Protein 1FNY (pdb70)

CATH classification: 2.60.120.200

Nearest PDB structures (foldseek):
  1fny-assembly1_A  TM=1.004E+00  e=1.244E-48  Robinia pseudoacacia
  4wv8-assembly1_A  TM=9.683E-01  e=1.833E-34  Vatairea macrocarpa
  4d69-assembly1_I  TM=9.717E-01  e=4.067E-32  Glycine max
  2d3s-assembly1_A  TM=9.72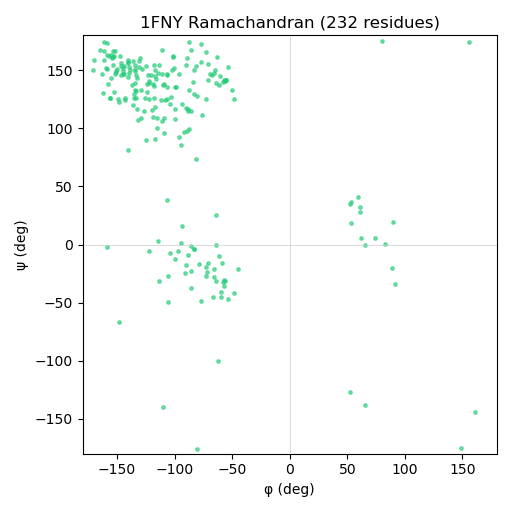0E-01  e=5.016E-32  Psophocarpus tetragonolobus
  1g9f-assembly1_A  TM=9.663E-01  e=1.599E-30  Glycine max

Organism: Robinia pseudoacacia (NCBI:txid35938)

Secondary structure (DSSP, 8-state):
-EEEEEEESS--TT-TTEEEEET-EE-TTS-EE-S-EETTEEPSS-EEEEEESS-EE-B-TTT--B-EEEEEEEEE---SSTTS--EEEEEEEEETT------GGGTTT----TTS--EEEEEE-S--TTT--SSSEEEEEESSSS-SEEEE----TT--EEEEEEEEGGGTEEEEEEEETTTTEEEEEEEE--HHHHS-SEEEEEEEEEE-SSTT-----EEEEEEEEEEE--

Structure (mmCIF, N/CA/C/O backbone):
data_1FNY
#
_entry.id   1FNY
#
_cell.length_a   64.078
_cell.length_b   75.854
_cell.length_c   118.084
_cell.angle_alpha   90.00
_cell.angle_beta   90.00
_cell.angle_gamma   90.00
#
_symmetry.space_group_name_H-M   'I 2 2 2'
#
loop_
_entity.id
_entity.type
_entity.pdbx_description
1 polymer 'BARK AGGLUTININ I,POLYPEPTIDE A'
2 non-polymer 'CALCIUM ION'
3 water water
#
loop_
_atom_site.group_PDB
_atom_site.id
_atom_site.type_symbol
_atom_site.label_atom_id
_atom_site.label_alt_id
_atom_site.label_comp_id
_atom_site.label_asym_id
_atom_site.label_entity_id
_atom_site.label_seq_id
_atom_site.pdbx_PDB_ins_code
_atom_site.Cartn_x
_atom_site.Cartn_y
_atom_site.Cartn_z
_atom_site.occupancy
_atom_site.B_iso_or_equiv
_atom_site.auth_seq_id
_atom_site.auth_comp_id
_atom_site.auth_asym_id
_atom_site.auth_atom_id
_atom_site.pdbx_PDB_model_num
ATOM 1 N N . THR A 1 1 ? 49.198 -10.044 59.841 1.00 22.54 1 THR A N 1
ATOM 2 C CA . THR A 1 1 ? 49.995 -8.783 59.920 1.00 23.27 1 THR A CA 1
ATOM 3 C C . THR A 1 1 ? 51.432 -9.049 60.382 1.00 22.23 1 THR A C 1
ATOM 4 O O . THR A 1 1 ? 51.688 -10.018 61.100 1.00 22.62 1 THR A O 1
ATOM 8 N N . GLY A 1 2 ? 52.362 -8.191 59.954 1.00 20.98 2 GLY A N 1
ATOM 9 C CA . GLY A 1 2 ? 53.762 -8.337 60.332 1.00 17.72 2 GLY A CA 1
ATOM 10 C C . GLY A 1 2 ? 54.770 -7.854 59.297 1.00 16.44 2 GLY A C 1
ATOM 11 O O . GLY A 1 2 ? 54.397 -7.294 58.266 1.00 17.54 2 GLY A O 1
ATOM 12 N N . SER A 1 3 ? 56.056 -8.064 59.570 1.00 12.95 3 SER A N 1
ATOM 13 C CA . SER A 1 3 ? 57.108 -7.652 58.644 1.00 10.98 3 SER A CA 1
ATOM 14 C C . SER A 1 3 ? 58.342 -8.544 58.771 1.00 9.99 3 SER A C 1
ATOM 15 O O . SER A 1 3 ? 58.472 -9.309 59.727 1.00 7.87 3 SER A O 1
ATOM 18 N N . LEU A 1 4 ? 59.238 -8.429 57.794 1.00 7.60 4 LEU A N 1
ATOM 19 C CA . LEU A 1 4 ? 60.483 -9.186 57.750 1.00 7.62 4 LEU A CA 1
ATOM 20 C C . LEU A 1 4 ? 61.467 -8.441 56.864 1.00 7.84 4 LEU A C 1
ATOM 21 O O . LEU A 1 4 ? 61.089 -7.916 55.820 1.00 9.31 4 LEU A O 1
ATOM 26 N N . SER A 1 5 ? 62.724 -8.382 57.283 1.00 7.98 5 SER A N 1
ATOM 27 C CA . SER A 1 5 ? 63.755 -7.751 56.472 1.00 7.80 5 SER A CA 1
ATOM 28 C C . SER A 1 5 ? 65.076 -8.385 56.845 1.00 8.65 5 SER A C 1
ATOM 29 O O . SER A 1 5 ? 65.228 -8.926 57.942 1.00 8.49 5 SER A O 1
ATOM 32 N N . PHE A 1 6 ? 66.017 -8.349 55.910 1.00 7.06 6 PHE A N 1
ATOM 33 C CA . PHE A 1 6 ? 67.343 -8.885 56.158 1.00 7.54 6 PHE A CA 1
ATOM 34 C C . PHE A 1 6 ? 68.293 -8.393 55.088 1.00 7.31 6 PHE A C 1
ATOM 35 O O . PHE A 1 6 ? 67.876 -7.830 54.074 1.00 7.17 6 PHE A O 1
ATOM 43 N N . SER A 1 7 ? 69.577 -8.598 55.334 1.00 7.24 7 SER A N 1
ATOM 44 C CA . SER A 1 7 ? 70.595 -8.192 54.395 1.00 9.24 7 SER A CA 1
ATOM 45 C C . SER A 1 7 ? 71.810 -9.091 54.563 1.00 9.31 7 SER A C 1
ATOM 46 O O . SER A 1 7 ? 72.277 -9.323 55.682 1.00 9.88 7 SER A O 1
ATOM 49 N N . PHE A 1 8 ? 72.294 -9.607 53.438 1.00 9.36 8 PHE A N 1
ATOM 50 C CA . PHE A 1 8 ? 73.468 -10.470 53.397 1.00 9.32 8 PHE A CA 1
ATOM 51 C C . PHE A 1 8 ? 74.406 -9.910 52.332 1.00 11.68 8 PHE A C 1
ATOM 52 O O . PHE A 1 8 ? 74.107 -9.982 51.140 1.00 9.77 8 PHE A O 1
ATOM 60 N N . PRO A 1 9 ? 75.536 -9.320 52.749 1.00 12.60 9 PRO A N 1
ATOM 61 C CA . PRO A 1 9 ? 76.521 -8.745 51.824 1.00 13.69 9 PRO A CA 1
ATOM 62 C C . PRO A 1 9 ? 77.161 -9.850 50.993 1.00 14.03 9 PRO A C 1
ATOM 63 O O . PRO A 1 9 ? 77.625 -9.632 49.871 1.00 14.87 9 PRO A O 1
ATOM 67 N N . LYS A 1 10 ? 77.190 -11.034 51.590 1.00 13.88 10 LYS A N 1
ATOM 68 C CA . LYS A 1 10 ? 77.736 -12.235 50.988 1.00 14.28 10 LYS A CA 1
ATOM 69 C C . LYS A 1 10 ? 77.086 -13.372 51.763 1.00 13.80 10 LYS A C 1
ATO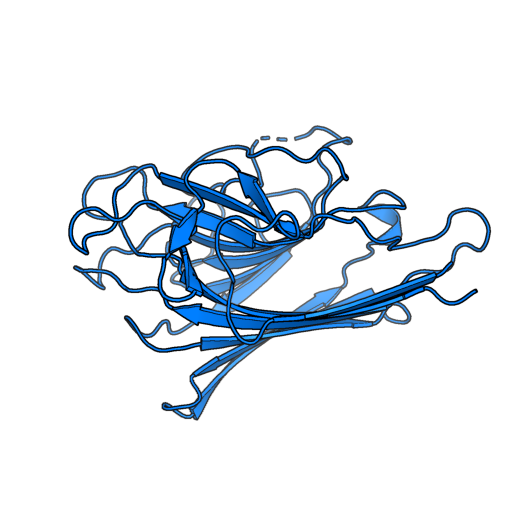M 70 O O . LYS A 1 10 ? 76.399 -13.130 52.759 1.00 11.86 10 LYS A O 1
ATOM 76 N N . PHE A 1 11 ? 77.298 -14.608 51.327 1.00 12.48 11 PH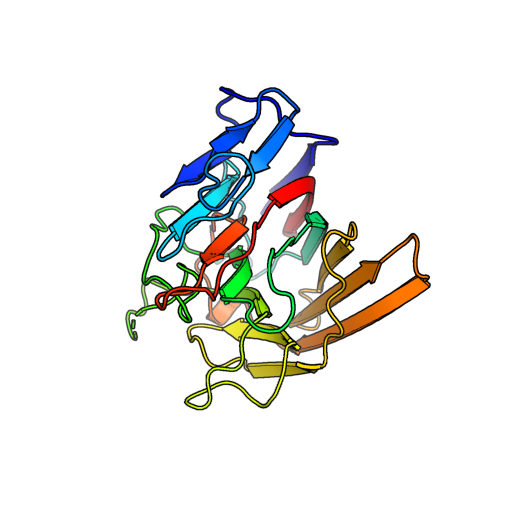E A N 1
ATOM 77 C CA . PHE A 1 11 ? 76.684 -15.742 52.006 1.00 13.94 11 PHE A CA 1
ATOM 78 C C . PHE A 1 11 ? 77.639 -16.617 52.804 1.00 15.61 11 PHE A C 1
ATOM 79 O O . PHE A 1 11 ? 78.627 -17.122 52.281 1.00 17.28 11 PHE A O 1
ATOM 87 N N . ALA A 1 12 ? 77.335 -16.797 54.083 1.00 16.70 12 ALA A N 1
ATOM 88 C CA . ALA A 1 12 ? 78.153 -17.644 54.938 1.00 16.76 12 ALA A CA 1
ATOM 89 C C . ALA A 1 12 ? 77.696 -19.082 54.711 1.00 16.11 12 ALA A C 1
ATOM 90 O O . ALA A 1 12 ? 76.503 -19.379 54.764 1.00 17.91 12 ALA A O 1
ATOM 92 N N . PRO A 1 13 ? 78.639 -19.993 54.436 1.00 15.65 13 PRO A N 1
ATOM 93 C CA . PRO A 1 13 ? 78.291 -21.396 54.205 1.00 15.08 13 PRO A CA 1
ATOM 94 C C . PRO A 1 13 ? 77.996 -22.152 55.501 1.00 14.24 13 PRO A C 1
ATOM 95 O O . PRO A 1 13 ? 78.436 -21.754 56.577 1.00 13.94 13 PRO A O 1
ATOM 99 N N . ASN A 1 14 ? 77.235 -23.234 55.387 1.00 14.50 14 ASN A N 1
ATOM 100 C CA . ASN A 1 14 ? 76.893 -24.066 56.532 1.00 15.48 14 ASN A CA 1
ATOM 101 C C . ASN A 1 14 ? 76.108 -23.345 57.630 1.00 15.56 14 ASN A C 1
ATOM 102 O O . ASN A 1 14 ? 76.276 -23.648 58.813 1.00 15.57 14 ASN A O 1
ATOM 107 N N . GLN A 1 15 ? 75.274 -22.381 57.253 1.00 14.09 15 GLN A N 1
ATOM 108 C CA . GLN A 1 15 ? 74.454 -21.672 58.236 1.00 14.32 15 GLN A CA 1
ATOM 109 C C . GLN A 1 15 ? 73.005 -21.783 57.768 1.00 14.04 15 GLN A C 1
ATOM 110 O O . GLN A 1 15 ? 72.679 -21.436 56.628 1.00 13.77 15 GLN A O 1
ATOM 116 N N . PRO A 1 16 ? 72.118 -22.274 58.649 1.00 13.56 16 PRO A N 1
ATOM 117 C CA . PRO A 1 16 ? 70.688 -22.478 58.396 1.00 12.79 16 PRO A CA 1
ATOM 118 C C . PRO A 1 16 ? 69.750 -21.307 58.112 1.00 12.49 16 PRO A C 1
ATOM 119 O O . PRO A 1 16 ? 68.549 -21.414 58.363 1.00 12.40 16 PRO A O 1
ATOM 123 N N . TYR A 1 17 ? 70.270 -20.198 57.593 1.00 10.73 17 TYR A N 1
ATOM 124 C CA . TYR A 1 17 ? 69.380 -19.095 57.270 1.00 10.70 17 TYR A CA 1
ATOM 125 C C . TYR A 1 17 ? 68.871 -19.306 55.840 1.00 10.61 17 TYR A C 1
ATOM 126 O O . TYR A 1 17 ? 67.966 -18.610 55.378 1.00 10.69 17 TYR A O 1
ATOM 135 N N . LEU A 1 18 ? 69.455 -20.283 55.148 1.00 10.30 18 LEU A N 1
ATOM 136 C CA . LEU A 1 18 ? 69.027 -20.633 53.797 1.00 10.12 18 LEU A CA 1
ATOM 137 C C . LEU A 1 18 ? 68.637 -22.102 53.755 1.00 9.97 18 LEU A C 1
ATOM 138 O O . LEU A 1 18 ? 69.203 -22.934 54.469 1.00 11.25 18 LEU A O 1
ATOM 143 N N . ILE A 1 19 ? 67.644 -22.405 52.935 1.00 8.63 19 ILE A N 1
ATOM 144 C CA . ILE A 1 19 ? 67.210 -23.773 52.731 1.00 8.79 19 ILE A CA 1
ATOM 145 C C . ILE A 1 19 ? 67.691 -24.054 51.312 1.00 10.21 19 ILE A C 1
ATOM 146 O O . ILE A 1 19 ? 67.174 -23.486 50.349 1.00 9.68 19 ILE A O 1
ATOM 151 N N . ASN A 1 20 ? 68.715 -24.895 51.198 1.00 10.10 20 ASN A N 1
ATOM 152 C CA . ASN A 1 20 ? 69.290 -25.250 49.903 1.00 11.50 20 ASN A CA 1
ATOM 153 C C . ASN A 1 20 ? 68.551 -26.441 49.300 1.00 11.48 20 ASN A C 1
ATOM 154 O O . ASN A 1 20 ? 68.316 -27.434 49.983 1.00 10.55 20 ASN A O 1
ATOM 159 N N . GLN A 1 21 ? 68.191 -26.342 48.023 1.00 10.59 21 GLN A N 1
ATOM 160 C CA . GLN A 1 21 ? 67.495 -27.425 47.339 1.00 9.85 21 GLN A CA 1
ATOM 161 C C . GLN A 1 21 ? 68.208 -27.772 46.029 1.00 11.03 21 GLN A C 1
ATOM 162 O O . GLN A 1 21 ? 68.846 -26.918 45.418 1.00 10.09 21 GLN A O 1
ATOM 168 N N . GLY A 1 22 ? 68.109 -29.028 45.602 1.00 11.46 22 GLY A N 1
ATOM 169 C CA . GLY A 1 22 ? 68.767 -29.429 44.370 1.00 11.94 22 GLY A CA 1
ATOM 170 C C . GLY A 1 22 ? 70.281 -29.337 44.478 1.00 11.37 22 GLY A C 1
ATOM 171 O O . GLY A 1 22 ? 70.857 -29.701 45.504 1.00 11.26 22 GLY A O 1
ATOM 172 N N . ASP A 1 23 ? 70.926 -28.828 43.432 1.00 10.67 23 ASP A N 1
ATOM 173 C CA . ASP A 1 23 ? 72.385 -28.716 43.395 1.00 10.66 23 ASP A CA 1
ATOM 174 C C . ASP A 1 23 ? 72.981 -27.490 44.079 1.00 11.13 23 ASP A C 1
ATOM 175 O O . ASP A 1 23 ? 74.197 -27.358 44.160 1.00 11.71 23 ASP A O 1
ATOM 180 N N . ALA A 1 24 ? 72.130 -26.600 44.572 1.00 10.00 24 ALA A N 1
ATOM 181 C CA . ALA A 1 24 ? 72.592 -25.377 45.215 1.00 9.44 24 ALA A CA 1
ATOM 182 C C . ALA A 1 24 ? 73.547 -25.571 46.387 1.00 9.53 24 ALA A C 1
ATOM 183 O O . ALA A 1 24 ? 73.379 -26.475 47.206 1.00 10.22 24 ALA A O 1
ATOM 185 N N . LEU A 1 25 ? 74.541 -24.697 46.469 1.00 9.56 25 LEU A N 1
ATOM 186 C CA . LEU A 1 25 ? 75.508 -24.744 47.553 1.00 11.07 25 LEU A CA 1
ATOM 187 C C . LEU A 1 25 ? 76.120 -23.365 47.750 1.00 10.91 25 LEU A C 1
ATOM 188 O O . LEU A 1 25 ? 75.998 -22.487 46.892 1.00 10.48 25 LEU A O 1
ATOM 193 N N . VAL A 1 26 ? 76.752 -23.165 48.900 1.00 11.20 26 VAL A N 1
ATOM 194 C CA . VAL A 1 26 ? 77.404 -21.898 49.183 1.00 11.29 26 VAL A CA 1
ATOM 195 C C . VAL A 1 26 ? 78.901 -22.188 49.212 1.00 13.43 26 VAL A C 1
ATOM 196 O O . VAL A 1 26 ? 79.359 -23.065 49.946 1.00 12.19 26 VAL A O 1
ATOM 200 N N . THR A 1 27 ? 79.655 -21.461 48.395 1.00 12.75 27 THR A N 1
ATOM 201 C CA . THR A 1 27 ? 81.097 -21.656 48.305 1.00 14.82 27 THR A CA 1
ATOM 202 C C . THR A 1 27 ? 81.816 -21.132 49.541 1.00 15.69 27 THR A C 1
ATOM 203 O O . THR A 1 27 ? 81.245 -20.392 50.340 1.00 13.38 27 THR A O 1
ATOM 207 N N . SER A 1 28 ? 83.078 -21.521 49.702 1.00 18.04 28 SER A N 1
ATOM 208 C CA . SER A 1 28 ? 83.851 -21.060 50.848 1.00 18.56 28 SER A CA 1
ATOM 209 C C . SER A 1 28 ? 84.064 -19.552 50.751 1.00 18.38 28 SER A C 1
ATOM 210 O O . SER A 1 28 ? 84.322 -18.887 51.755 1.00 19.45 28 SER A O 1
ATOM 213 N N . THR A 1 29 ? 83.945 -19.019 49.537 1.00 17.63 29 THR A N 1
ATOM 214 C CA . THR A 1 29 ? 84.126 -17.587 49.290 1.00 17.99 29 THR A CA 1
ATOM 215 C C . THR A 1 29 ? 82.851 -16.766 49.517 1.00 16.54 29 THR A C 1
ATOM 216 O O . THR A 1 29 ? 82.855 -15.545 49.348 1.00 16.84 29 THR A O 1
ATOM 220 N N . GLY A 1 30 ? 81.764 -17.440 49.878 1.00 14.92 30 GLY A N 1
ATOM 221 C CA . GLY A 1 30 ? 80.515 -16.746 50.144 1.00 12.67 30 GLY A CA 1
ATOM 222 C C . GLY A 1 30 ? 79.571 -16.542 48.972 1.00 11.21 30 GLY A C 1
ATOM 223 O O . GLY A 1 30 ? 78.687 -15.680 49.030 1.00 12.06 30 GLY A O 1
ATOM 224 N N . VAL A 1 31 ? 79.745 -17.325 47.912 1.00 10.08 31 VAL A N 1
ATOM 225 C CA . VAL A 1 31 ? 78.892 -17.213 46.733 1.00 9.87 31 VAL A CA 1
ATOM 226 C C . VAL A 1 31 ? 77.814 -18.287 46.743 1.00 10.30 31 VAL A C 1
ATOM 227 O O . VAL A 1 31 ? 78.087 -19.444 47.053 1.00 9.75 31 VAL A O 1
ATOM 231 N N . LEU A 1 32 ? 76.585 -17.898 46.423 1.00 9.08 32 LEU A N 1
ATOM 232 C CA . LEU A 1 32 ? 75.495 -18.855 46.368 1.00 9.11 32 LEU A CA 1
ATOM 233 C C . LEU A 1 32 ? 75.509 -19.439 44.956 1.00 9.12 32 LEU A C 1
ATOM 234 O O . LEU A 1 32 ? 75.034 -18.819 44.004 1.00 9.70 32 LEU A O 1
ATOM 239 N N . GLN A 1 33 ? 76.087 -20.629 44.830 1.00 9.24 33 GLN A N 1
ATOM 240 C CA . GLN A 1 33 ? 76.195 -21.314 43.544 1.00 9.85 33 GLN A CA 1
ATOM 241 C C . GLN A 1 33 ? 74.955 -22.171 43.330 1.00 9.45 33 GLN A C 1
ATOM 242 O O . GLN A 1 33 ? 74.871 -23.293 43.836 1.00 8.54 33 GLN A O 1
ATOM 248 N N . LEU A 1 34 ? 73.993 -21.649 42.576 1.00 7.44 34 LEU A N 1
ATOM 249 C CA . LEU A 1 34 ? 72.757 -22.377 42.337 1.00 9.21 34 LEU A CA 1
ATOM 250 C C . LEU A 1 34 ? 72.930 -23.652 41.510 1.00 9.96 34 LEU A C 1
ATOM 251 O O . LEU A 1 34 ? 72.386 -24.693 41.868 1.00 10.97 34 LEU A O 1
ATOM 256 N N . THR A 1 35 ? 73.692 -23.583 40.421 1.00 10.31 35 THR A N 1
ATOM 257 C CA . THR A 1 35 ? 73.896 -24.768 39.593 1.00 10.33 35 THR A CA 1
ATOM 258 C C . THR A 1 35 ? 75.334 -25.280 39.613 1.00 11.85 35 THR A C 1
ATOM 259 O O . THR A 1 35 ? 76.279 -24.526 39.854 1.00 11.62 35 THR A O 1
ATOM 263 N N . ASN A 1 36 ? 75.484 -26.578 39.351 1.00 14.15 36 ASN A N 1
ATOM 264 C CA . ASN A 1 36 ? 76.781 -27.247 39.374 1.00 14.43 36 ASN A CA 1
ATOM 265 C C . ASN A 1 36 ? 77.854 -26.695 38.440 1.00 14.61 36 ASN A C 1
ATOM 266 O O . ASN A 1 36 ? 77.592 -26.325 37.295 1.00 12.24 36 ASN A O 1
ATOM 271 N N . VAL A 1 37 ? 79.070 -26.645 38.966 1.00 15.96 37 VAL A N 1
ATOM 272 C CA . VAL A 1 37 ? 80.228 -26.171 38.232 1.00 19.21 37 VAL A CA 1
ATOM 273 C C . VAL A 1 37 ? 81.358 -27.155 38.499 1.00 21.29 37 VAL A C 1
ATOM 274 O O . VAL A 1 37 ? 81.671 -27.452 39.650 1.00 21.98 37 VAL A O 1
ATOM 278 N N . VAL A 1 38 ? 81.946 -27.680 37.429 1.00 23.19 38 VAL A N 1
ATOM 279 C CA . VAL A 1 38 ? 83.039 -28.633 37.553 1.00 24.82 38 VAL A CA 1
ATOM 280 C C . VAL A 1 38 ? 84.309 -28.026 36.978 1.00 25.65 38 VAL A C 1
ATOM 281 O O . VAL A 1 38 ? 84.430 -27.850 35.766 1.00 23.97 38 VAL A O 1
ATOM 285 N N . ASN A 1 39 ? 85.246 -27.696 37.860 1.00 27.08 39 ASN A N 1
ATOM 286 C CA . ASN A 1 39 ? 86.514 -27.104 37.456 1.00 28.80 39 ASN A CA 1
ATOM 287 C C . ASN A 1 39 ? 86.290 -25.789 36.711 1.00 27.75 39 ASN A C 1
ATOM 288 O O . ASN A 1 39 ? 86.957 -25.498 35.716 1.00 27.93 39 ASN A O 1
ATOM 293 N N . GLY A 1 40 ? 85.339 -25.001 37.204 1.00 25.03 40 GLY A N 1
ATOM 294 C CA . GLY A 1 40 ? 85.036 -23.721 36.593 1.00 22.65 40 GLY A CA 1
ATOM 295 C C . GLY A 1 40 ? 83.999 -23.795 35.490 1.00 20.47 40 GLY A C 1
ATOM 296 O O . GLY A 1 40 ? 83.371 -22.791 35.154 1.00 21.00 40 GLY A O 1
ATOM 297 N N . VAL A 1 41 ? 83.808 -24.984 34.930 1.00 16.85 41 VAL A N 1
ATOM 298 C CA . VAL A 1 41 ? 82.850 -25.164 33.847 1.00 15.78 41 VAL A CA 1
ATOM 299 C C . VAL A 1 41 ? 81.473 -25.604 34.340 1.00 14.96 41 VAL A C 1
ATOM 300 O O . VAL A 1 41 ? 81.334 -26.653 34.970 1.00 14.95 41 VAL A O 1
ATOM 304 N N . PRO A 1 42 ? 80.432 -24.811 34.044 1.00 13.17 42 PRO A N 1
ATOM 305 C CA . PRO A 1 42 ? 79.077 -25.165 34.479 1.00 13.23 42 PRO A CA 1
ATOM 306 C C . PRO A 1 42 ? 78.599 -26.464 33.824 1.00 14.02 42 PRO A C 1
ATOM 307 O O . PRO A 1 42 ? 78.845 -26.695 32.638 1.00 14.17 42 PRO A O 1
ATOM 311 N N . SER A 1 43 ? 77.923 -27.304 34.607 1.00 14.71 43 SER A N 1
ATOM 312 C CA . SER A 1 43 ? 77.411 -28.590 34.131 1.00 15.27 43 SER A CA 1
ATOM 313 C C . SER A 1 43 ? 75.999 -28.472 33.566 1.00 15.90 43 SER A C 1
ATOM 314 O O . SER A 1 43 ? 75.247 -27.576 33.942 1.00 13.46 43 SER A O 1
ATOM 317 N N . SER A 1 44 ? 75.636 -29.382 32.667 1.00 15.15 44 SER A N 1
ATOM 318 C CA . SER A 1 44 ? 74.300 -29.364 32.080 1.00 16.06 44 SER A CA 1
ATOM 319 C C . SER A 1 44 ? 73.314 -30.118 32.968 1.00 15.33 44 SER A C 1
ATOM 320 O O . SER A 1 44 ? 73.715 -30.830 33.890 1.00 13.95 44 SER A O 1
ATOM 323 N N . LYS A 1 45 ? 72.026 -29.951 32.681 1.00 15.00 45 LYS A N 1
ATOM 324 C CA . LYS A 1 45 ? 70.967 -30.608 33.438 1.00 16.34 45 LYS A CA 1
ATOM 325 C C . LYS A 1 45 ? 71.069 -30.373 34.946 1.00 15.43 45 LYS A C 1
ATOM 326 O O . LYS A 1 45 ? 70.784 -31.266 35.743 1.00 16.02 45 LYS A O 1
ATOM 332 N N . SER A 1 46 ? 71.481 -29.168 35.337 1.00 14.33 46 SER A N 1
ATOM 333 C CA . SER A 1 46 ? 71.594 -28.839 36.753 1.00 12.73 46 SER A CA 1
ATOM 334 C C . SER A 1 46 ? 70.408 -27.985 37.195 1.00 11.73 46 SER A C 1
ATOM 335 O O . SER A 1 46 ? 69.838 -27.230 36.401 1.00 12.19 46 SER A O 1
ATOM 338 N N . LEU A 1 47 ? 70.040 -28.120 38.464 1.00 11.43 47 LEU A N 1
ATOM 339 C CA . LEU A 1 47 ? 68.923 -27.379 39.040 1.00 10.07 47 LEU A CA 1
ATOM 340 C C . LEU A 1 47 ? 69.210 -27.144 40.517 1.00 9.53 47 LEU A C 1
ATOM 341 O O . LEU A 1 47 ? 69.473 -28.083 41.264 1.00 10.40 47 LEU A O 1
ATOM 346 N N . GLY A 1 48 ? 69.160 -25.885 40.935 1.00 9.33 48 GLY A N 1
ATOM 347 C CA . GLY A 1 48 ? 69.402 -25.565 42.327 1.00 8.80 48 GLY A CA 1
ATOM 348 C C . GLY A 1 48 ? 68.504 -24.427 42.768 1.00 8.63 48 GLY A C 1
ATOM 349 O O . GLY A 1 48 ? 68.179 -23.549 41.975 1.00 8.42 48 GLY A O 1
ATOM 350 N N . ARG A 1 49 ? 68.081 -24.451 44.026 1.00 8.55 49 ARG A N 1
ATOM 351 C CA . ARG A 1 49 ? 67.221 -23.393 44.544 1.00 8.47 49 ARG A CA 1
ATOM 352 C C . ARG A 1 49 ? 67.657 -23.082 45.969 1.00 8.95 49 ARG A C 1
ATOM 353 O O . ARG A 1 49 ? 68.279 -23.913 46.629 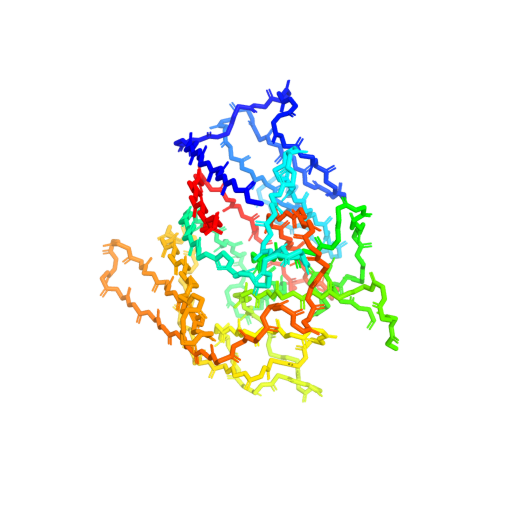1.00 9.19 49 ARG A O 1
ATOM 361 N N . ALA A 1 50 ? 67.350 -21.874 46.433 1.00 8.39 50 ALA A N 1
ATOM 362 C CA . ALA A 1 50 ? 67.697 -21.461 47.786 1.00 8.63 50 ALA A CA 1
ATOM 363 C C . ALA A 1 50 ? 66.558 -20.599 48.312 1.00 7.20 50 ALA A C 1
ATOM 364 O O . ALA A 1 50 ? 66.165 -19.625 47.675 1.00 9.23 50 ALA A O 1
ATOM 366 N N . LEU A 1 51 ? 66.025 -20.965 49.470 1.00 8.69 51 LEU A N 1
ATOM 367 C CA . LEU A 1 51 ? 64.924 -20.221 50.066 1.00 7.00 51 LEU A CA 1
ATOM 368 C C . LEU A 1 51 ? 65.370 -19.637 51.397 1.00 7.66 51 LEU A C 1
ATOM 369 O O . LEU A 1 51 ? 66.238 -20.202 52.058 1.00 8.12 51 LEU A O 1
ATOM 374 N N . TYR A 1 52 ? 64.799 -18.503 51.791 1.00 6.81 52 TYR A N 1
ATOM 375 C CA . TYR A 1 52 ? 65.163 -17.953 53.089 1.00 7.49 52 TYR A CA 1
ATOM 376 C C . TYR A 1 52 ? 64.552 -18.966 54.054 1.00 7.83 52 TYR A C 1
ATOM 377 O O . TYR A 1 52 ? 63.512 -19.554 53.757 1.00 9.15 52 TYR A O 1
ATOM 386 N N . ALA A 1 53 ? 65.188 -19.190 55.198 1.00 7.76 53 ALA A N 1
ATOM 387 C CA . ALA A 1 53 ? 64.681 -20.178 56.146 1.00 8.08 53 ALA A CA 1
ATOM 388 C C . ALA A 1 53 ? 63.255 -19.915 56.605 1.00 8.36 53 ALA A C 1
ATOM 389 O O . ALA A 1 53 ? 62.485 -20.849 56.809 1.00 10.02 53 ALA A O 1
ATOM 391 N N . ALA A 1 54 ? 62.898 -18.650 56.763 1.00 7.77 54 ALA A N 1
ATOM 392 C CA . ALA A 1 54 ? 61.560 -18.322 57.219 1.00 8.33 54 ALA A CA 1
ATOM 393 C C . ALA A 1 54 ? 60.671 -17.760 56.127 1.00 9.37 54 ALA A C 1
ATOM 394 O O . ALA A 1 54 ? 61.132 -17.069 55.222 1.00 8.67 54 ALA A O 1
ATOM 396 N N . PRO A 1 55 ? 59.373 -18.077 56.187 1.00 9.11 55 PRO A N 1
ATOM 397 C CA . PRO A 1 55 ? 58.434 -17.563 55.194 1.00 11.39 55 PRO A CA 1
ATOM 398 C C . PRO A 1 55 ? 57.976 -16.205 55.731 1.00 11.51 55 PRO A C 1
ATOM 399 O O . PRO A 1 55 ? 58.350 -15.815 56.841 1.00 11.13 55 PRO A O 1
ATOM 403 N N . PHE A 1 56 ? 57.202 -15.471 54.945 1.00 10.63 56 PHE A N 1
ATOM 404 C CA . PHE A 1 56 ? 56.668 -14.205 55.426 1.00 10.80 56 PHE A CA 1
ATOM 405 C C . PHE A 1 56 ? 55.212 -14.190 54.994 1.00 12.07 56 PHE A C 1
ATOM 406 O O . PHE A 1 56 ? 54.826 -14.927 54.086 1.00 11.80 56 PHE A O 1
ATOM 414 N N . GLN A 1 57 ? 54.397 -13.392 55.672 1.00 11.44 57 GLN A N 1
ATOM 415 C CA . GLN A 1 57 ? 52.985 -13.321 55.336 1.00 12.75 57 GLN A CA 1
ATOM 416 C C . GLN A 1 57 ? 52.796 -12.253 54.270 1.00 11.34 57 GLN A C 1
ATOM 417 O O . GLN A 1 57 ? 53.060 -11.071 54.504 1.00 11.51 57 GLN A O 1
ATOM 423 N N . ILE A 1 58 ? 52.344 -12.677 53.093 1.00 10.22 58 ILE A N 1
ATOM 424 C CA . ILE A 1 58 ? 52.153 -11.755 51.981 1.00 10.67 58 ILE A CA 1
ATOM 425 C C . ILE A 1 58 ? 50.751 -11.138 51.953 1.00 10.62 58 ILE A C 1
ATOM 426 O O . ILE A 1 58 ? 50.520 -10.126 51.299 1.00 9.85 58 ILE A O 1
ATOM 431 N N . TRP A 1 59 ? 49.811 -11.752 52.660 1.00 12.31 59 TRP A N 1
ATOM 432 C CA . TRP A 1 59 ? 48.473 -11.187 52.781 1.00 12.01 59 TRP A CA 1
ATOM 433 C C . TRP A 1 59 ? 47.773 -11.825 53.971 1.00 12.72 59 TRP A C 1
ATOM 434 O O . TRP A 1 59 ? 48.171 -12.898 54.437 1.00 11.02 59 TRP A O 1
ATOM 445 N N . ASP A 1 60 ? 46.753 -11.143 54.478 1.00 12.77 60 ASP A N 1
ATOM 446 C CA . ASP A 1 60 ? 46.025 -11.616 55.647 1.00 14.82 60 ASP A CA 1
ATOM 447 C C . ASP A 1 60 ? 44.545 -11.778 55.349 1.00 15.86 60 ASP A C 1
ATOM 448 O O . ASP A 1 60 ? 43.887 -10.843 54.902 1.00 14.50 60 ASP A O 1
ATOM 453 N N . SER A 1 61 ? 44.030 -12.973 55.611 1.00 17.98 61 SER A N 1
ATOM 454 C CA . SER A 1 61 ? 42.630 -13.282 55.355 1.00 20.78 61 SER A CA 1
ATOM 455 C C . SER A 1 61 ? 41.665 -12.609 56.325 1.00 21.51 61 SER A C 1
ATOM 456 O O . SER A 1 61 ? 40.494 -12.418 56.000 1.00 23.21 61 SER A O 1
ATOM 459 N N . THR A 1 62 ? 42.142 -12.254 57.514 1.00 21.31 62 THR A N 1
ATOM 460 C CA . THR A 1 62 ? 41.278 -11.604 58.493 1.00 22.30 62 THR A CA 1
ATOM 461 C C . THR A 1 62 ? 41.052 -10.134 58.159 1.00 21.57 62 THR A C 1
ATOM 462 O O . THR A 1 62 ? 39.917 -9.658 58.155 1.00 21.76 62 THR A O 1
ATOM 466 N N . THR A 1 63 ? 42.133 -9.417 57.870 1.00 20.21 63 THR A N 1
ATOM 467 C CA . THR A 1 63 ? 42.039 -7.996 57.546 1.00 18.97 63 THR A CA 1
ATOM 468 C C . THR A 1 63 ? 41.871 -7.768 56.051 1.00 18.85 63 THR A C 1
ATOM 469 O O . THR A 1 63 ? 41.345 -6.737 55.627 1.00 19.39 63 THR A O 1
ATOM 473 N N . GLY A 1 64 ? 42.327 -8.730 55.257 1.00 17.09 64 GLY A N 1
ATOM 474 C CA . GLY A 1 64 ? 42.232 -8.603 53.816 1.00 16.49 64 GLY A CA 1
ATOM 475 C C . GLY A 1 64 ? 43.374 -7.775 53.251 1.00 16.26 64 GLY A C 1
ATOM 476 O O . GLY A 1 64 ? 43.453 -7.563 52.043 1.00 16.18 64 GLY A O 1
ATOM 477 N N . ASN A 1 65 ? 44.268 -7.308 54.117 1.00 14.72 65 ASN A N 1
ATOM 478 C CA . ASN A 1 65 ? 45.393 -6.498 53.662 1.00 14.70 65 ASN A CA 1
ATOM 479 C C . ASN A 1 65 ? 46.434 -7.294 52.895 1.00 13.51 65 ASN A C 1
ATOM 480 O O . ASN A 1 65 ? 46.565 -8.506 53.066 1.00 11.66 65 ASN A O 1
ATOM 485 N N . VAL A 1 66 ? 47.181 -6.591 52.053 1.00 13.48 66 VAL A N 1
ATOM 486 C CA . VAL A 1 66 ? 48.217 -7.211 51.246 1.00 11.46 66 VAL A CA 1
ATOM 487 C C . VAL A 1 66 ? 49.546 -6.534 51.545 1.00 11.42 66 VAL A C 1
ATOM 488 O O . VAL A 1 66 ? 49.613 -5.322 51.719 1.00 12.08 66 VAL A O 1
ATOM 492 N N . ALA A 1 67 ? 50.604 -7.329 51.605 1.00 11.27 67 ALA A N 1
ATOM 493 C CA . ALA A 1 67 ? 51.923 -6.803 51.909 1.00 10.01 67 ALA A CA 1
ATOM 494 C C . ALA A 1 67 ? 52.620 -6.189 50.710 1.00 9.62 67 ALA A C 1
ATOM 495 O O . ALA A 1 67 ? 52.355 -6.546 49.563 1.00 9.42 67 ALA A O 1
ATOM 497 N N . SER A 1 68 ? 53.512 -5.248 50.991 1.00 9.75 68 SER A N 1
ATOM 498 C CA . SER A 1 68 ? 54.312 -4.628 49.952 1.00 10.49 68 SER A CA 1
ATOM 499 C C . SER A 1 68 ? 55.705 -5.104 50.317 1.00 10.53 68 SER A C 1
ATOM 500 O O . SER A 1 68 ? 56.000 -5.313 51.498 1.00 10.30 68 SER A O 1
ATOM 503 N N . PHE A 1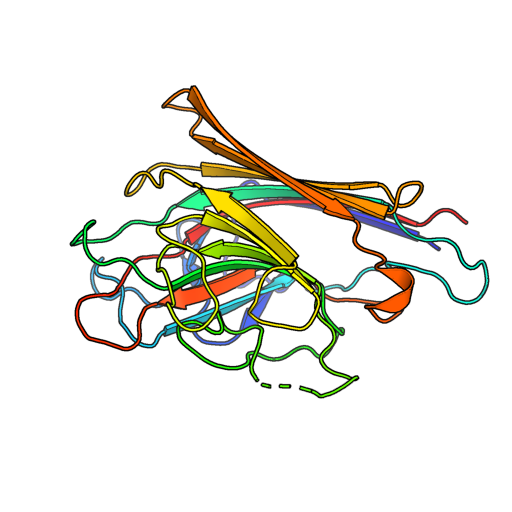 69 ? 56.558 -5.312 49.325 1.00 9.47 69 PHE A N 1
ATOM 504 C CA . PHE A 1 69 ? 57.902 -5.760 49.634 1.00 8.90 69 PHE A CA 1
ATOM 505 C C . PHE A 1 69 ? 58.887 -5.336 48.563 1.00 9.11 69 PHE A C 1
ATOM 506 O O . PHE A 1 69 ? 58.504 -4.893 47.480 1.00 9.11 69 PHE A O 1
ATOM 514 N N . VAL A 1 70 ? 60.165 -5.448 48.893 1.00 9.16 70 VAL A N 1
ATOM 515 C CA . VAL A 1 70 ? 61.225 -5.114 47.964 1.00 9.40 70 VAL A CA 1
ATOM 516 C C . VAL A 1 70 ? 62.335 -6.104 48.235 1.00 9.16 70 VAL A C 1
ATOM 517 O O . VAL A 1 70 ? 62.448 -6.636 49.340 1.00 10.29 70 VAL A O 1
ATOM 521 N N . THR A 1 71 ? 63.129 -6.392 47.217 1.00 7.58 71 THR A N 1
ATOM 522 C CA . THR A 1 71 ? 64.251 -7.290 47.394 1.00 6.58 71 THR A CA 1
ATOM 523 C C . THR A 1 71 ? 65.286 -6.872 46.373 1.00 7.02 71 THR A C 1
ATOM 524 O O . THR A 1 71 ? 64.950 -6.383 45.297 1.00 7.29 71 THR A O 1
ATOM 528 N N . SER A 1 72 ? 66.550 -7.014 46.736 1.00 7.32 72 SER A N 1
ATOM 529 C CA . SER A 1 72 ? 67.618 -6.665 45.828 1.00 8.99 72 SER A CA 1
ATOM 530 C C . SER A 1 72 ? 68.688 -7.725 45.976 1.00 7.99 72 SER A C 1
ATOM 531 O O . SER A 1 72 ? 68.859 -8.317 47.046 1.00 6.90 72 SER A O 1
ATOM 534 N N . PHE A 1 73 ? 69.373 -8.004 44.879 1.00 7.95 73 PHE A N 1
ATOM 535 C CA . PHE A 1 73 ? 70.447 -8.972 44.901 1.00 7.78 73 PHE A CA 1
ATOM 536 C C . PHE A 1 73 ? 71.365 -8.726 43.725 1.00 7.22 73 PHE A C 1
ATOM 537 O O . PHE A 1 73 ? 71.016 -8.000 42.796 1.00 8.55 73 PHE A O 1
ATOM 545 N N . THR A 1 74 ? 72.563 -9.292 43.798 1.00 6.88 74 THR A N 1
ATOM 546 C CA . THR A 1 74 ? 73.527 -9.169 42.718 1.00 8.82 74 THR A CA 1
ATOM 547 C C . THR A 1 74 ? 73.810 -10.592 42.280 1.00 8.03 74 THR A C 1
ATOM 548 O O . THR A 1 74 ? 73.796 -11.518 43.093 1.00 6.88 74 THR A O 1
ATOM 552 N N . PHE A 1 75 ? 74.054 -10.773 40.991 1.00 7.92 75 PHE A N 1
ATOM 553 C CA . PHE A 1 75 ? 74.325 -12.105 40.498 1.00 8.18 75 PHE A CA 1
ATOM 554 C C . PHE A 1 75 ? 75.197 -12.065 39.260 1.00 7.90 75 PHE A C 1
ATOM 555 O O . PHE A 1 75 ? 75.339 -11.032 38.615 1.00 9.22 75 PHE A O 1
ATOM 563 N N . ILE A 1 76 ? 75.790 -13.206 38.947 1.00 9.18 76 ILE A N 1
ATOM 564 C CA . ILE A 1 76 ? 76.631 -13.328 37.776 1.00 8.80 76 ILE A CA 1
ATOM 565 C C . ILE A 1 76 ? 76.263 -14.602 37.042 1.00 8.93 76 ILE A C 1
ATOM 566 O O . ILE A 1 76 ? 75.999 -15.638 37.662 1.00 7.89 76 ILE A O 1
ATOM 571 N N . ILE A 1 77 ? 76.218 -14.508 35.719 1.00 8.61 77 ILE A N 1
ATOM 572 C CA . ILE A 1 77 ? 75.965 -15.664 34.877 1.00 8.44 77 ILE A CA 1
ATOM 573 C C . ILE A 1 77 ? 77.132 -15.636 33.895 1.00 9.96 77 ILE A C 1
ATOM 574 O O . ILE A 1 77 ? 77.288 -14.690 33.119 1.00 9.99 77 ILE A O 1
ATOM 579 N N . GLN A 1 78 ? 77.971 -16.661 33.982 1.00 10.08 78 GLN A N 1
ATOM 580 C CA . GLN A 1 78 ? 79.158 -16.801 33.140 1.00 10.88 78 GLN A CA 1
ATOM 581 C C . GLN A 1 78 ? 78.997 -18.069 32.310 1.00 8.77 78 GLN A C 1
ATOM 582 O O . GLN A 1 78 ? 78.576 -19.100 32.831 1.00 9.66 78 GLN A O 1
ATOM 588 N N . ALA A 1 79 ? 79.322 -17.994 31.024 1.00 8.61 79 ALA A N 1
ATOM 589 C CA . ALA A 1 79 ? 79.202 -19.147 30.141 1.00 10.55 79 ALA A CA 1
ATOM 590 C C . ALA A 1 79 ? 80.422 -19.274 29.230 1.00 10.87 79 ALA A C 1
ATOM 591 O O . ALA A 1 79 ? 80.917 -18.276 28.707 1.00 11.00 79 ALA A O 1
ATOM 593 N N . PRO A 1 80 ? 80.929 -20.506 29.043 1.00 11.17 80 PRO A N 1
ATOM 594 C CA . PRO A 1 80 ? 82.097 -20.719 28.180 1.00 12.85 80 PRO A CA 1
ATOM 595 C C . PRO A 1 80 ? 81.822 -20.248 26.755 1.00 11.98 80 PRO A C 1
ATOM 596 O O . PRO A 1 80 ? 82.658 -19.595 26.132 1.00 12.14 80 PRO A O 1
ATOM 600 N N . ASN A 1 81 ? 80.651 -20.607 26.241 1.00 12.29 81 ASN A N 1
ATOM 601 C CA . ASN A 1 81 ? 80.243 -20.216 24.896 1.00 13.19 81 ASN A CA 1
ATOM 602 C C . ASN A 1 81 ? 79.033 -19.296 25.032 1.00 12.46 81 ASN A C 1
ATOM 603 O O . ASN A 1 81 ? 77.910 -19.756 25.242 1.00 12.85 81 ASN A O 1
ATOM 608 N N . PRO A 1 82 ? 79.251 -17.977 24.926 1.00 13.28 82 PRO A N 1
ATOM 609 C CA . PRO A 1 82 ? 78.181 -16.982 25.040 1.00 13.59 82 PRO A CA 1
ATOM 610 C C . PRO A 1 82 ? 77.075 -17.093 23.996 1.00 16.22 82 PRO A C 1
ATOM 611 O O . PRO A 1 82 ? 76.049 -16.423 24.107 1.00 18.57 82 PRO A O 1
ATOM 615 N N . ALA A 1 83 ? 77.281 -17.930 22.983 1.00 15.37 83 ALA A N 1
ATOM 616 C CA . ALA A 1 83 ? 76.275 -18.100 21.942 1.00 16.04 83 ALA A CA 1
ATOM 617 C C . ALA A 1 83 ? 75.247 -19.139 22.365 1.00 16.59 83 ALA A C 1
ATOM 618 O O . ALA A 1 83 ? 74.116 -19.145 21.879 1.00 17.98 83 ALA A O 1
ATOM 620 N N . THR A 1 84 ? 75.648 -20.016 23.279 1.00 15.59 84 THR A N 1
ATOM 621 C CA . THR A 1 84 ? 74.765 -21.065 23.760 1.00 15.79 84 THR A CA 1
ATOM 622 C C . THR A 1 84 ? 74.654 -21.017 25.277 1.00 16.35 84 THR A C 1
ATOM 623 O O . THR A 1 84 ? 75.431 -21.646 25.993 1.00 19.29 84 THR A O 1
ATOM 627 N N . THR A 1 85 ? 73.677 -20.260 25.754 1.00 15.43 85 THR A N 1
ATOM 628 C CA . THR A 1 85 ? 73.434 -20.114 27.184 1.00 13.25 85 THR A CA 1
ATOM 629 C C . THR A 1 85 ? 72.049 -20.661 27.511 1.00 12.90 85 THR A C 1
ATOM 630 O O . THR A 1 85 ? 71.131 -20.536 26.709 1.00 13.21 85 THR A O 1
ATOM 634 N N . ALA A 1 86 ? 71.912 -21.263 28.691 1.00 11.87 86 ALA A N 1
ATOM 635 C CA . ALA A 1 86 ? 70.636 -21.809 29.157 1.00 10.79 86 ALA A CA 1
ATOM 636 C C . ALA A 1 86 ? 70.810 -22.214 30.623 1.00 9.23 86 ALA A C 1
ATOM 637 O O . ALA A 1 86 ? 71.920 -22.562 31.033 1.00 8.63 86 ALA A O 1
ATOM 639 N N . ASP A 1 87 ? 69.742 -22.158 31.422 1.00 9.59 87 ASP A N 1
ATOM 640 C CA . ASP A 1 87 ? 68.420 -21.727 30.983 1.00 9.64 87 ASP A CA 1
ATOM 641 C C . ASP A 1 87 ? 67.983 -20.418 31.627 1.00 9.77 87 ASP A C 1
ATOM 642 O O . ASP A 1 87 ? 67.242 -19.645 31.021 1.00 10.59 87 ASP A O 1
ATOM 647 N N . GLY A 1 88 ? 68.421 -20.169 32.856 1.00 8.62 88 GLY A N 1
ATOM 648 C CA . GLY A 1 88 ? 68.036 -18.928 33.501 1.00 8.32 88 GLY A CA 1
ATOM 649 C C . GLY A 1 88 ? 68.056 -18.963 35.012 1.00 7.58 88 GLY A C 1
ATOM 650 O O . GLY A 1 88 ? 68.272 -20.010 35.618 1.00 8.40 88 GLY A O 1
ATOM 651 N N . LEU A 1 89 ? 67.819 -17.802 35.612 1.00 8.39 89 LEU A N 1
ATOM 652 C CA . LEU A 1 89 ? 67.811 -17.652 37.056 1.00 8.42 89 LEU A CA 1
ATOM 653 C C . LEU A 1 89 ? 66.550 -16.874 37.402 1.00 9.98 89 LEU A C 1
ATOM 654 O O . LEU A 1 89 ? 66.133 -15.995 36.647 1.00 11.13 89 LEU A O 1
ATOM 659 N N . ALA A 1 90 ? 65.918 -17.205 38.522 1.00 8.75 90 ALA A N 1
ATOM 660 C CA . ALA A 1 90 ? 64.705 -16.497 38.891 1.00 8.49 90 ALA A CA 1
ATOM 661 C C . ALA A 1 90 ? 64.549 -16.290 40.386 1.00 7.31 90 ALA A C 1
ATOM 662 O O . ALA A 1 90 ? 65.091 -17.043 41.192 1.00 6.00 90 ALA A O 1
ATOM 664 N N . PHE A 1 91 ? 63.821 -15.238 40.739 1.00 6.44 91 PHE A N 1
ATOM 665 C CA . PHE A 1 91 ? 63.505 -14.952 42.127 1.00 7.17 91 PHE A CA 1
ATOM 666 C C . PHE A 1 91 ? 62.038 -15.351 42.152 1.00 7.24 91 PHE A C 1
ATOM 667 O O . PHE A 1 91 ? 61.296 -15.014 41.224 1.00 8.26 91 PHE A O 1
ATOM 675 N N . PHE A 1 92 ? 61.610 -16.068 43.181 1.00 5.99 92 PHE A N 1
ATOM 676 C CA . PHE A 1 92 ? 60.216 -16.485 43.233 1.00 6.63 92 PHE A CA 1
ATOM 677 C C . PHE A 1 92 ? 59.611 -16.579 44.629 1.00 7.36 92 PHE A C 1
ATOM 678 O O . PHE A 1 92 ? 60.319 -16.631 45.637 1.00 8.50 92 PHE A O 1
ATOM 686 N N . LEU A 1 93 ? 58.281 -16.600 44.657 1.00 6.44 93 LEU A N 1
ATOM 687 C CA . LEU A 1 93 ? 57.490 -16.707 45.880 1.00 7.75 93 LEU A CA 1
ATOM 688 C C . LEU A 1 93 ? 56.613 -17.939 45.653 1.00 7.97 93 LEU A C 1
ATOM 689 O O . LEU A 1 93 ? 56.094 -18.128 44.557 1.00 7.81 93 LEU A O 1
ATOM 694 N N . ALA A 1 94 ? 56.450 -18.772 46.676 1.00 8.35 94 ALA A N 1
ATOM 695 C CA . ALA A 1 94 ? 55.643 -19.983 46.545 1.00 9.28 94 ALA A CA 1
ATOM 696 C C . ALA A 1 94 ? 55.239 -20.510 47.922 1.00 9.22 94 ALA A C 1
ATOM 697 O O . ALA A 1 94 ? 55.678 -19.984 48.943 1.00 10.02 94 ALA A O 1
ATOM 699 N N . PRO A 1 95 ? 54.394 -21.557 47.969 1.00 10.57 95 PRO A N 1
ATOM 700 C CA . PRO A 1 95 ? 53.974 -22.108 49.266 1.00 10.42 95 PRO A CA 1
ATOM 701 C C . PRO A 1 95 ? 55.188 -22.454 50.122 1.00 10.35 95 PRO A C 1
ATOM 702 O O . PRO A 1 95 ? 56.257 -22.748 49.593 1.00 9.78 95 PRO A O 1
ATOM 706 N N . VAL A 1 96 ? 55.018 -22.430 51.440 1.00 9.91 96 VAL A N 1
ATOM 707 C CA . VAL A 1 96 ? 56.122 -22.702 52.352 1.00 10.98 96 VAL A CA 1
ATOM 708 C C . VAL A 1 96 ? 56.814 -24.047 52.157 1.00 11.73 96 VAL A C 1
ATOM 709 O O . VAL A 1 96 ? 58.012 -24.176 52.406 1.00 12.61 96 VAL A O 1
ATOM 713 N N . ASP A 1 97 ? 56.064 -25.045 51.702 1.00 12.83 97 ASP A N 1
ATOM 714 C CA . ASP A 1 97 ? 56.615 -26.380 51.491 1.00 15.54 97 ASP A CA 1
ATOM 715 C C . ASP A 1 97 ? 57.106 -26.596 50.057 1.00 14.41 97 ASP A C 1
ATOM 716 O O . ASP A 1 97 ? 57.332 -27.728 49.633 1.00 13.77 97 ASP A O 1
ATOM 721 N N . THR A 1 98 ? 57.277 -25.504 49.319 1.00 13.43 98 THR A N 1
ATOM 722 C CA . THR A 1 98 ? 57.721 -25.574 47.934 1.00 11.91 98 THR A CA 1
ATOM 723 C C . THR A 1 98 ? 58.973 -26.428 47.714 1.00 12.09 98 THR A C 1
ATOM 724 O O . THR A 1 98 ? 59.958 -26.312 48.445 1.00 12.06 98 THR A O 1
ATOM 728 N N . GLN A 1 99 ? 58.915 -27.292 46.700 1.00 11.47 99 GLN A N 1
ATOM 729 C CA . GLN A 1 99 ? 60.025 -28.176 46.349 1.00 12.45 99 GLN A CA 1
ATOM 730 C C . GLN A 1 99 ? 60.405 -27.980 44.883 1.00 11.44 99 GLN A C 1
ATOM 731 O O . GLN A 1 99 ? 59.572 -27.583 44.067 1.00 10.81 99 GLN A O 1
ATOM 737 N N . PRO A 1 100 ? 61.665 -28.265 44.524 1.00 12.88 100 PRO A N 1
ATOM 738 C CA . PRO A 1 100 ? 62.080 -28.096 43.129 1.00 13.12 100 PRO A CA 1
ATOM 739 C C . PRO A 1 100 ? 61.212 -28.855 42.132 1.00 13.83 100 PRO A C 1
ATOM 740 O O . PRO A 1 100 ? 60.763 -29.975 42.398 1.00 14.85 100 PRO A O 1
ATOM 744 N N . LEU A 1 101 ? 60.962 -28.234 40.987 1.00 13.69 101 LEU A N 1
ATOM 745 C CA . LEU A 1 101 ? 60.152 -28.865 39.959 1.00 14.30 101 LEU A CA 1
ATOM 746 C C . LEU A 1 101 ? 61.005 -29.259 38.755 1.00 13.45 101 LEU A C 1
ATOM 747 O O . LEU A 1 101 ? 62.134 -29.719 38.919 1.00 13.02 101 LEU A O 1
ATOM 752 N N . ASP A 1 102 ? 60.472 -29.066 37.553 1.00 14.90 102 ASP A N 1
ATOM 753 C CA . ASP A 1 102 ? 61.165 -29.451 36.329 1.00 15.30 102 ASP A CA 1
ATOM 754 C C . ASP A 1 102 ? 62.460 -28.724 35.979 1.00 16.15 102 ASP A C 1
ATOM 755 O O . ASP A 1 102 ? 62.658 -27.550 36.307 1.00 15.68 102 ASP A O 1
ATOM 760 N N . LEU A 1 103 ? 63.334 -29.448 35.287 1.00 14.68 103 LEU A N 1
ATOM 761 C CA . LEU A 1 103 ? 64.633 -28.933 34.867 1.00 14.89 103 LEU A CA 1
ATOM 762 C C . LEU A 1 103 ? 64.526 -28.066 33.619 1.00 13.94 103 LEU A C 1
ATOM 763 O O . LEU A 1 103 ? 63.436 -27.804 33.110 1.00 12.04 103 LEU A O 1
ATOM 768 N N . GLY A 1 104 ? 65.688 -27.632 33.142 1.00 13.79 104 GLY A N 1
ATOM 769 C CA . GLY A 1 104 ? 65.785 -26.827 31.940 1.00 11.66 104 GLY A CA 1
ATOM 770 C C . GLY A 1 104 ? 64.935 -25.577 31.850 1.00 13.20 104 GLY A C 1
ATOM 771 O O . GLY A 1 104 ? 64.968 -24.709 32.726 1.00 10.61 104 GLY A O 1
ATOM 772 N N . GLY A 1 105 ? 64.176 -25.492 30.761 1.00 13.13 105 GLY A N 1
ATOM 773 C CA . GLY A 1 105 ? 63.324 -24.344 30.521 1.00 13.06 105 GLY A CA 1
ATOM 774 C C . GLY A 1 105 ? 62.275 -24.067 31.579 1.00 13.61 105 GLY A C 1
ATOM 775 O O . GLY A 1 105 ? 61.702 -22.977 31.607 1.00 14.10 105 GLY A O 1
ATOM 776 N N . MET A 1 106 ? 62.009 -25.039 32.445 1.00 12.34 106 MET A N 1
ATOM 777 C CA . MET A 1 106 ? 61.015 -24.852 33.496 1.00 12.89 106 MET A CA 1
ATOM 778 C C . MET A 1 106 ? 61.622 -24.128 34.697 1.00 11.96 106 MET A C 1
ATOM 779 O O . MET A 1 106 ? 60.926 -23.821 35.665 1.00 10.40 106 MET A O 1
ATOM 784 N N . LEU A 1 107 ? 62.927 -23.874 34.616 1.00 11.32 107 LEU A N 1
ATOM 785 C CA . LEU A 1 107 ? 63.678 -23.154 35.645 1.00 11.67 107 LEU A CA 1
ATOM 786 C C . LEU A 1 107 ? 63.552 -23.682 37.073 1.00 11.71 107 LEU A C 1
ATOM 787 O O . LEU A 1 107 ? 63.863 -22.972 38.031 1.00 11.87 107 LEU A O 1
ATOM 792 N N . GLY A 1 108 ? 63.106 -24.924 37.214 1.00 10.76 108 GLY A N 1
ATOM 793 C CA . GLY A 1 108 ? 62.977 -25.518 38.532 1.00 11.21 108 GLY A CA 1
ATOM 794 C C . GLY A 1 108 ? 61.813 -25.012 39.361 1.00 10.12 108 GLY A C 1
ATOM 795 O O . GLY A 1 108 ? 61.676 -25.389 40.525 1.00 10.80 108 GLY A O 1
ATOM 796 N N . ILE A 1 109 ? 60.967 -24.173 38.773 1.00 9.85 109 ILE A N 1
ATOM 797 C CA . ILE A 1 109 ? 59.832 -23.624 39.510 1.00 10.37 109 ILE A CA 1
ATOM 798 C C . ILE A 1 109 ? 58.477 -23.918 38.875 1.00 12.36 109 ILE A C 1
ATOM 799 O O . ILE A 1 109 ? 57.434 -23.612 39.456 1.00 11.28 109 ILE A O 1
ATOM 804 N N . PHE A 1 110 ? 58.490 -24.520 37.689 1.00 12.95 110 PHE A N 1
ATOM 805 C CA . PHE A 1 110 ? 57.252 -24.867 36.999 1.00 16.80 110 PHE A CA 1
ATOM 806 C C . PHE A 1 110 ? 57.305 -26.315 36.527 1.00 18.95 110 PHE A C 1
ATOM 807 O O . PHE A 1 110 ? 58.381 -26.891 36.382 1.00 17.18 110 PHE A O 1
ATOM 815 N N . LYS A 1 111 ? 56.135 -26.901 36.296 1.00 22.63 111 LYS A N 1
ATOM 816 C CA . LYS A 1 111 ? 56.051 -28.284 35.843 1.00 26.23 111 LYS A CA 1
ATOM 817 C C . LYS A 1 111 ? 54.830 -28.488 34.954 1.00 27.55 111 LYS A C 1
ATOM 818 O O . LYS A 1 111 ? 54.684 -27.820 33.926 1.00 30.05 111 LYS A O 1
ATOM 824 N N . PHE A 1 115 ? 47.816 -28.328 35.877 1.00 47.35 115 PHE A N 1
ATOM 825 C CA . PHE A 1 115 ? 47.977 -27.182 36.763 1.00 47.30 115 PHE A CA 1
ATOM 826 C C . PHE A 1 115 ? 47.472 -27.482 38.168 1.00 47.69 115 PHE A C 1
ATOM 827 O O . PHE A 1 115 ? 46.268 -27.608 38.390 1.00 48.15 115 PHE A O 1
ATOM 835 N N . ASN A 1 116 ? 48.398 -27.587 39.115 1.00 47.62 116 ASN A N 1
ATOM 836 C CA . ASN A 1 116 ? 48.043 -27.864 40.501 1.00 47.73 116 ASN A CA 1
ATOM 837 C C . ASN A 1 116 ? 47.822 -26.552 41.247 1.00 47.82 116 ASN A C 1
ATOM 838 O O . ASN A 1 116 ? 48.739 -25.744 41.389 1.00 47.68 116 ASN A O 1
ATOM 843 N N . LYS A 1 117 ? 46.596 -26.350 41.720 1.00 47.89 117 LYS A N 1
ATOM 844 C CA . LYS A 1 117 ? 46.232 -25.140 42.447 1.00 47.89 117 LYS A CA 1
ATOM 845 C C . LYS A 1 117 ? 46.993 -24.996 43.763 1.00 47.51 117 LYS A C 1
ATOM 846 O O . LYS A 1 117 ? 46.807 -24.021 44.492 1.00 47.69 117 LYS A O 1
ATOM 852 N N . SER A 1 118 ? 47.851 -25.966 44.063 1.00 45.84 118 SER A N 1
ATOM 853 C CA . SER A 1 118 ? 48.639 -25.936 45.291 1.00 44.21 118 SER A CA 1
ATOM 854 C C . SER A 1 118 ? 50.083 -25.544 45.003 1.00 42.38 118 SER A C 1
ATOM 855 O O . SER A 1 118 ? 50.874 -25.333 45.922 1.00 43.75 118 SER A O 1
ATOM 858 N N . ASN A 1 119 ? 50.419 -25.454 43.720 1.00 39.47 119 ASN A N 1
ATOM 859 C CA . ASN A 1 119 ? 51.765 -25.083 43.294 1.00 36.43 119 ASN A CA 1
ATOM 860 C C . ASN A 1 119 ? 51.770 -23.660 42.743 1.00 32.14 119 ASN A C 1
ATOM 861 O O . ASN A 1 119 ? 52.460 -23.363 41.768 1.00 32.08 119 ASN A O 1
ATOM 866 N N . GLN A 1 120 ? 50.991 -22.789 43.376 1.00 28.30 120 GLN A N 1
ATOM 867 C CA . GLN A 1 120 ? 50.885 -21.389 42.965 1.00 24.61 120 GLN A CA 1
ATOM 868 C C . GLN A 1 120 ? 52.257 -20.735 43.083 1.00 21.58 120 GLN A C 1
ATOM 869 O O . GLN A 1 120 ? 52.969 -20.950 44.060 1.00 20.19 120 GLN A O 1
ATOM 875 N N . ILE A 1 121 ? 52.630 -19.930 42.098 1.00 16.60 121 ILE A N 1
ATOM 876 C CA . ILE A 1 121 ? 53.928 -19.285 42.149 1.00 14.20 121 ILE A CA 1
ATOM 877 C C . ILE A 1 121 ? 54.010 -18.003 41.342 1.00 11.72 121 ILE A C 1
ATOM 878 O O . ILE A 1 121 ? 53.406 -17.880 40.274 1.00 9.37 121 ILE A O 1
ATOM 883 N N . VAL A 1 122 ? 54.750 -17.040 41.884 1.00 10.08 122 VAL A N 1
ATOM 884 C CA . VAL A 1 122 ? 54.968 -15.756 41.231 1.00 8.51 122 VAL A CA 1
ATOM 885 C C . VAL A 1 122 ? 56.484 -15.645 41.138 1.00 8.42 122 VAL A C 1
ATOM 886 O O . VAL A 1 122 ? 57.182 -15.868 42.125 1.00 7.76 122 VAL A O 1
ATOM 890 N N . ALA A 1 123 ? 56.998 -15.311 39.962 1.00 7.99 123 ALA A N 1
ATOM 891 C CA . ALA A 1 123 ? 58.437 -15.215 39.794 1.00 7.86 123 ALA A CA 1
ATOM 892 C C . ALA A 1 123 ? 58.872 -14.151 38.805 1.00 7.58 123 ALA A C 1
ATOM 893 O O . ALA A 1 123 ? 58.118 -13.749 37.924 1.00 7.77 123 ALA A O 1
ATOM 895 N N . VAL A 1 124 ? 60.107 -13.705 38.978 1.00 6.98 124 VAL A N 1
ATOM 896 C CA . VAL A 1 124 ? 60.727 -12.735 38.089 1.00 7.39 124 VAL A CA 1
ATOM 897 C C . VAL A 1 124 ? 61.876 -13.545 37.515 1.00 7.09 124 VAL A C 1
ATOM 898 O O . VAL A 1 124 ? 62.750 -13.994 38.254 1.00 7.64 124 VAL A O 1
ATOM 902 N N . GLU A 1 125 ? 61.873 -13.743 36.202 1.00 8.53 125 GLU A N 1
ATOM 903 C CA . GLU A 1 125 ? 62.900 -14.557 35.581 1.00 8.98 125 GLU A CA 1
ATOM 904 C C . GLU A 1 125 ? 63.878 -13.802 34.702 1.00 9.44 125 GLU A C 1
ATOM 905 O O . GLU A 1 125 ? 63.537 -12.815 34.054 1.00 8.56 125 GLU A O 1
ATOM 911 N N . PHE A 1 126 ? 65.109 -14.294 34.703 1.00 8.66 126 PHE A N 1
ATOM 912 C CA . PHE A 1 126 ? 66.175 -13.764 33.874 1.00 9.15 126 PHE A CA 1
ATOM 913 C C . PHE A 1 126 ? 66.466 -14.971 32.998 1.00 9.86 126 PHE A C 1
ATOM 914 O O . PHE A 1 126 ? 67.250 -15.852 33.345 1.00 8.88 126 PHE A O 1
ATOM 922 N N . ASP A 1 127 ? 65.765 -14.995 31.868 1.00 10.11 127 ASP A N 1
ATOM 923 C CA . ASP A 1 127 ? 65.819 -16.082 30.900 1.00 9.83 127 ASP A CA 1
ATOM 924 C C . ASP A 1 127 ? 66.912 -15.900 29.853 1.00 10.49 127 ASP A C 1
ATOM 925 O O . ASP A 1 127 ? 66.865 -14.979 29.038 1.00 7.98 127 ASP A O 1
ATOM 930 N N . THR A 1 128 ? 67.895 -16.795 29.883 1.00 10.79 128 THR A N 1
ATOM 931 C CA . THR A 1 128 ? 69.024 -16.737 28.962 1.00 12.28 128 THR A CA 1
ATOM 932 C C . THR A 1 128 ? 68.859 -17.587 27.699 1.00 14.27 128 THR A C 1
ATOM 933 O O . THR A 1 128 ? 69.757 -17.619 26.856 1.00 14.45 128 THR A O 1
ATOM 937 N N . PHE A 1 129 ? 67.718 -18.262 27.566 1.00 16.79 129 PHE A N 1
ATOM 938 C CA . PHE A 1 129 ? 67.458 -19.095 26.393 1.00 21.11 129 PHE A CA 1
ATOM 939 C C . PHE A 1 129 ? 66.003 -19.053 25.937 1.00 24.07 129 PHE A C 1
ATOM 940 O O . PHE A 1 129 ? 65.088 -19.354 26.702 1.00 22.95 129 PHE A O 1
ATOM 948 N N . SER A 1 130 ? 65.803 -18.704 24.670 1.00 27.12 130 SER A N 1
ATOM 949 C CA . SER A 1 130 ? 64.468 -18.609 24.086 1.00 30.20 130 SER A CA 1
ATOM 950 C C . SER A 1 130 ? 63.813 -19.950 23.756 1.00 32.60 130 SER A C 1
ATOM 951 O O . SER A 1 130 ? 64.251 -20.655 22.847 1.00 32.75 130 SER A O 1
ATOM 954 N N . ASN A 1 131 ? 62.763 -20.295 24.496 1.00 34.58 131 ASN A N 1
ATOM 955 C CA . ASN A 1 131 ? 62.030 -21.530 24.245 1.00 36.04 131 ASN A CA 1
ATOM 956 C C . ASN A 1 131 ? 60.893 -21.205 23.281 1.00 38.08 131 ASN A C 1
ATOM 957 O O . ASN A 1 131 ? 59.828 -20.747 23.694 1.00 37.46 131 ASN A O 1
ATOM 962 N N . GLY A 1 132 ? 61.132 -21.444 21.995 1.00 40.60 132 GLY A N 1
ATOM 963 C CA . GLY A 1 132 ? 60.140 -21.156 20.974 1.00 42.22 132 GLY A CA 1
ATOM 964 C C . GLY A 1 132 ? 58.713 -21.577 21.271 1.00 43.70 132 GLY A C 1
ATOM 965 O O . GLY A 1 132 ? 57.776 -21.048 20.673 1.00 43.60 132 GLY A O 1
ATOM 966 N N . ASP A 1 133 ? 58.536 -22.520 22.191 1.00 44.92 133 ASP A N 1
ATOM 967 C CA . ASP A 1 133 ? 57.202 -23.003 22.534 1.00 45.98 133 ASP A CA 1
ATOM 968 C C . ASP A 1 133 ? 56.413 -22.085 23.468 1.00 45.63 133 ASP A C 1
ATOM 969 O O . ASP A 1 133 ? 55.195 -22.219 23.584 1.00 45.71 133 ASP A O 1
ATOM 974 N N . TRP A 1 134 ? 57.094 -21.153 24.129 1.00 44.65 134 TRP A N 1
ATOM 975 C CA . TRP A 1 134 ? 56.412 -20.245 25.049 1.00 44.24 134 TRP A CA 1
ATOM 976 C C . TRP A 1 134 ? 57.184 -18.953 25.317 1.00 43.80 134 TRP A C 1
ATOM 977 O O . TRP A 1 134 ? 56.711 -18.078 26.042 1.00 42.43 134 TRP A O 1
ATOM 988 N N . ASP A 1 135 ? 58.370 -18.842 24.726 1.00 43.46 135 ASP A N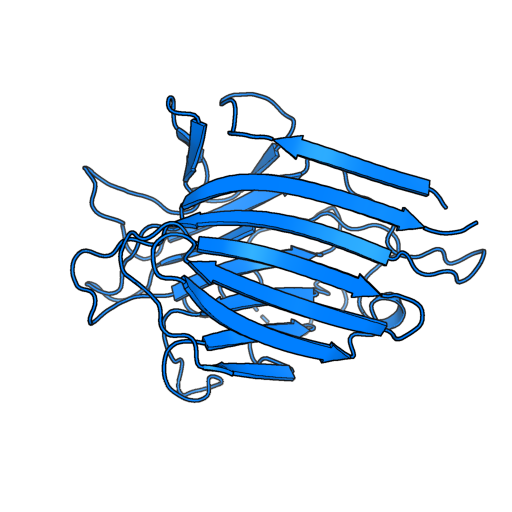 1
ATOM 989 C CA . ASP A 1 135 ? 59.216 -17.661 24.886 1.00 43.56 135 ASP A CA 1
ATOM 990 C C . ASP A 1 135 ? 59.208 -16.828 23.607 1.00 43.74 135 ASP A C 1
ATOM 991 O O . ASP A 1 135 ? 59.121 -17.370 22.503 1.00 43.99 135 ASP A O 1
ATOM 996 N N . PRO A 1 136 ? 59.306 -15.494 23.740 1.00 43.67 136 PRO A N 1
ATOM 997 C CA . PRO A 1 136 ? 59.311 -14.603 22.575 1.00 43.37 136 PRO A CA 1
ATOM 998 C C . PRO A 1 136 ? 60.518 -14.875 21.676 1.00 42.61 136 PRO A C 1
ATOM 999 O O . PRO A 1 136 ? 60.511 -15.820 20.883 1.00 43.83 136 PRO A O 1
ATOM 1003 N N . LYS A 1 137 ? 61.549 -14.046 21.806 1.00 40.33 137 LYS A N 1
ATOM 1004 C CA . LYS A 1 137 ? 62.770 -14.199 21.021 1.00 37.62 137 LYS A CA 1
ATOM 1005 C C . LYS A 1 137 ? 63.957 -13.560 21.725 1.00 34.19 137 LYS A C 1
ATOM 1006 O O . LYS A 1 137 ? 63.914 -12.386 22.090 1.00 35.09 137 LYS A O 1
ATOM 1012 N N . GLY A 1 138 ? 65.015 -14.341 21.914 1.00 30.14 138 GLY A N 1
ATOM 1013 C CA . GLY A 1 138 ? 66.203 -13.832 22.574 1.00 25.53 138 GLY A CA 1
ATOM 1014 C C . GLY A 1 138 ? 66.071 -13.796 24.084 1.00 21.50 138 GLY A C 1
ATOM 1015 O O . GLY A 1 138 ? 65.006 -14.087 24.632 1.00 20.98 138 GLY A O 1
ATOM 1016 N N . ARG A 1 139 ? 67.162 -13.442 24.757 1.00 16.46 139 ARG A N 1
ATOM 1017 C CA . ARG A 1 139 ? 67.180 -13.365 26.215 1.00 13.66 139 ARG A CA 1
ATOM 1018 C C . ARG A 1 139 ? 66.256 -12.252 26.679 1.00 12.11 139 ARG A C 1
ATOM 1019 O O . ARG A 1 139 ? 66.105 -11.238 25.998 1.00 9.27 139 ARG A O 1
ATOM 1027 N N . HIS A 1 140 ? 65.639 -12.434 27.843 1.00 10.06 140 HIS A N 1
ATOM 1028 C CA . HIS A 1 140 ? 64.711 -11.432 28.340 1.00 9.54 140 HIS A CA 1
ATOM 1029 C C . HIS A 1 140 ? 64.420 -11.528 29.829 1.00 9.10 140 HIS A C 1
ATOM 1030 O O . HIS A 1 140 ? 64.733 -12.523 30.486 1.00 9.54 140 HIS A O 1
ATOM 1037 N N . LEU A 1 141 ? 63.813 -10.467 30.350 1.00 8.63 141 LEU A N 1
ATOM 1038 C CA . LEU A 1 141 ? 63.390 -10.433 31.739 1.00 9.26 141 LEU A CA 1
ATOM 1039 C C . LEU A 1 141 ? 61.928 -10.838 31.604 1.00 9.22 141 LEU A C 1
ATOM 1040 O O . LEU A 1 141 ? 61.285 -10.519 30.602 1.00 9.29 141 LEU A O 1
ATOM 1045 N N . GLY A 1 142 ? 61.406 -11.546 32.591 1.00 8.30 142 GLY A N 1
ATOM 1046 C CA . GLY A 1 142 ? 60.016 -11.941 32.520 1.00 8.61 142 GLY A CA 1
ATOM 1047 C C . GLY A 1 142 ? 59.367 -11.979 33.883 1.00 7.97 142 GLY A C 1
ATOM 1048 O O . GLY A 1 142 ? 60.044 -12.133 34.898 1.00 9.47 142 GLY A O 1
ATOM 1049 N N . ILE A 1 143 ? 58.052 -11.790 33.910 1.00 7.38 143 ILE A N 1
ATOM 1050 C CA . ILE A 1 143 ? 57.293 -11.877 35.151 1.00 6.75 143 ILE A CA 1
ATOM 1051 C C . ILE A 1 143 ? 56.350 -13.035 34.859 1.00 7.28 143 ILE A C 1
ATOM 1052 O O . ILE A 1 143 ? 55.661 -13.048 33.837 1.00 7.87 143 ILE A O 1
ATOM 1057 N N . ASN A 1 144 ? 56.363 -14.022 35.745 1.00 7.65 144 ASN A N 1
ATOM 1058 C CA . ASN A 1 144 ? 55.560 -15.222 35.578 1.00 8.06 144 ASN A CA 1
ATOM 1059 C C . ASN A 1 144 ? 54.616 -15.464 36.740 1.00 8.25 144 ASN A C 1
ATOM 1060 O O . ASN A 1 144 ? 54.979 -15.279 37.906 1.00 7.62 144 ASN A O 1
ATOM 1065 N N . VAL A 1 145 ? 53.400 -15.880 36.402 1.00 8.33 145 VAL A N 1
ATOM 1066 C CA . VAL A 1 145 ? 52.376 -16.181 37.386 1.00 9.41 145 VAL A CA 1
ATOM 1067 C C . VAL A 1 145 ? 51.774 -17.538 37.021 1.00 9.74 145 VAL A C 1
ATOM 1068 O O . VAL A 1 145 ? 51.067 -17.661 36.019 1.00 10.36 145 VAL A O 1
ATOM 1072 N N . ASN A 1 146 ? 52.109 -18.552 37.817 1.00 9.75 146 ASN A N 1
ATOM 1073 C CA . ASN A 1 146 ? 51.612 -19.914 37.651 1.00 11.05 146 ASN A CA 1
ATOM 1074 C C . ASN A 1 146 ? 51.994 -20.726 36.421 1.00 11.68 146 ASN A C 1
ATOM 1075 O O . ASN A 1 146 ? 51.578 -21.878 36.292 1.00 13.04 146 ASN A O 1
ATOM 1080 N N . SER A 1 147 ? 52.776 -20.153 35.518 1.00 11.96 147 SER A N 1
ATOM 1081 C CA . SER A 1 147 ? 53.176 -20.883 34.318 1.00 11.81 147 SER A CA 1
ATOM 1082 C C . SER A 1 147 ? 54.500 -20.370 33.757 1.00 11.59 147 SER A C 1
ATOM 1083 O O . SER A 1 147 ? 54.928 -19.256 34.065 1.00 10.03 147 SER A O 1
ATOM 1086 N N . ILE A 1 148 ? 55.145 -21.194 32.938 1.00 10.51 148 ILE A N 1
ATOM 1087 C CA . ILE A 1 148 ? 56.426 -20.834 32.342 1.00 11.03 148 ILE A CA 1
ATOM 1088 C C . ILE A 1 148 ? 56.261 -19.751 31.278 1.00 11.72 148 ILE A C 1
ATOM 1089 O O . ILE A 1 148 ? 57.237 -19.119 30.867 1.00 11.28 148 ILE A O 1
ATOM 1094 N N . GLU A 1 149 ? 55.028 -19.540 30.821 1.00 11.04 149 GLU A N 1
ATOM 1095 C CA . GLU A 1 149 ? 54.781 -18.486 29.846 1.00 11.68 149 GLU A CA 1
ATOM 1096 C C . GLU A 1 149 ? 54.566 -17.207 30.647 1.00 10.96 149 GLU A C 1
ATOM 1097 O O . GLU A 1 149 ? 53.598 -17.093 31.401 1.00 11.27 149 GLU A O 1
ATOM 1103 N N . SER A 1 150 ? 55.470 -16.246 30.482 1.00 11.53 150 SER A N 1
ATOM 1104 C CA . SER A 1 150 ? 55.391 -14.985 31.212 1.00 10.25 150 SER A CA 1
ATOM 1105 C C . SER A 1 150 ? 54.200 -14.129 30.813 1.00 10.60 150 SER A C 1
ATOM 1106 O O . SER A 1 150 ? 53.795 -14.113 29.651 1.00 10.66 150 SER A O 1
ATOM 1109 N N . ILE A 1 151 ? 53.641 -13.408 31.780 1.00 9.67 151 ILE A N 1
ATOM 1110 C CA . ILE A 1 151 ? 52.521 -12.525 31.486 1.00 11.13 151 ILE A CA 1
ATOM 1111 C C . ILE A 1 151 ? 53.074 -11.332 30.710 1.00 11.51 151 ILE A C 1
ATOM 1112 O O . ILE A 1 151 ? 52.334 -10.616 30.032 1.00 10.50 151 ILE A O 1
ATOM 1117 N N . LYS A 1 152 ? 54.384 -11.127 30.820 1.00 11.13 152 LYS A N 1
ATOM 1118 C CA . LYS A 1 152 ? 55.066 -10.039 30.120 1.00 11.18 152 LYS A CA 1
ATOM 1119 C C . LYS A 1 152 ? 56.575 -10.289 30.090 1.00 10.00 152 LYS A C 1
ATOM 1120 O O . LYS A 1 152 ? 57.130 -10.877 31.015 1.00 9.78 152 LYS A O 1
ATOM 1126 N N . THR A 1 153 ? 57.225 -9.860 29.015 1.00 8.35 153 THR A N 1
ATOM 1127 C CA . THR A 1 153 ? 58.669 -9.997 28.883 1.00 8.99 153 THR A CA 1
ATOM 1128 C C . THR A 1 153 ? 59.230 -8.743 28.229 1.00 9.34 153 THR A C 1
ATOM 1129 O O . THR A 1 153 ? 58.506 -8.005 27.554 1.00 9.54 153 THR A O 1
ATOM 1133 N N . VAL A 1 154 ? 60.517 -8.497 28.456 1.00 9.16 154 VAL A N 1
ATOM 1134 C CA . VAL A 1 154 ? 61.216 -7.364 27.855 1.00 10.01 154 VAL A CA 1
ATOM 1135 C C . VAL A 1 154 ? 62.593 -7.891 27.470 1.00 10.33 154 VAL A C 1
ATOM 1136 O O . VAL A 1 154 ? 63.155 -8.740 28.167 1.00 9.67 154 VAL A O 1
ATOM 1140 N N . PRO A 1 155 ? 63.147 -7.415 26.349 1.00 11.07 155 PRO A N 1
ATOM 1141 C CA . PRO A 1 155 ? 64.469 -7.868 25.912 1.00 11.48 155 PRO A CA 1
ATOM 1142 C C . PRO A 1 155 ? 65.545 -7.559 26.944 1.00 11.96 155 PRO A C 1
ATOM 1143 O O . PRO A 1 155 ? 65.507 -6.527 27.618 1.00 12.62 155 PRO A O 1
ATOM 1147 N N . TRP A 1 156 ? 66.510 -8.461 27.048 1.00 11.10 156 TRP A N 1
ATOM 1148 C CA . TRP A 1 156 ? 67.603 -8.308 27.987 1.00 10.61 156 TRP A CA 1
ATOM 1149 C C . TRP A 1 156 ? 68.930 -8.599 27.305 1.00 12.14 156 TRP A C 1
ATOM 1150 O O . TRP A 1 156 ? 69.102 -9.642 26.673 1.00 12.75 156 TRP A O 1
ATOM 1161 N N . ASN A 1 157 ? 69.855 -7.652 27.405 1.00 11.98 157 ASN A N 1
ATOM 1162 C CA . ASN A 1 157 ? 71.176 -7.833 26.828 1.00 13.40 157 ASN A CA 1
ATOM 1163 C C . ASN A 1 157 ? 72.083 -8.322 27.936 1.00 12.79 157 ASN A C 1
ATOM 1164 O O . ASN A 1 157 ? 72.660 -7.530 28.680 1.00 14.14 157 ASN A O 1
ATOM 1169 N N . TRP A 1 158 ? 72.187 -9.638 28.045 1.00 12.08 158 TRP A N 1
ATOM 1170 C CA . TRP A 1 158 ? 73.018 -10.273 29.053 1.00 12.12 158 TRP A CA 1
ATOM 1171 C C . TRP A 1 158 ? 74.485 -10.067 28.726 1.00 12.25 158 TRP A C 1
ATOM 1172 O O . TRP A 1 158 ? 74.880 -10.114 27.564 1.00 11.13 158 TRP A O 1
ATOM 1183 N N . THR A 1 159 ? 75.284 -9.835 29.762 1.00 11.78 159 THR A N 1
ATOM 1184 C CA . THR A 1 159 ? 76.715 -9.646 29.597 1.00 13.55 159 THR A CA 1
ATOM 1185 C C . THR A 1 159 ? 77.449 -10.729 30.380 1.00 12.44 159 THR A C 1
ATOM 1186 O O . THR A 1 159 ? 77.358 -10.809 31.606 1.00 13.34 159 THR A O 1
ATOM 1190 N N . ASN A 1 160 ? 78.167 -11.565 29.642 1.00 12.65 160 ASN A N 1
ATOM 1191 C CA . ASN A 1 160 ? 78.931 -12.680 30.186 1.00 11.71 160 ASN A CA 1
ATOM 1192 C C . ASN A 1 160 ? 79.813 -12.309 31.386 1.00 11.43 160 ASN A C 1
ATOM 1193 O O . ASN A 1 160 ? 80.629 -11.395 31.303 1.00 12.06 160 ASN A O 1
ATOM 1198 N N . GLY A 1 161 ? 79.630 -13.027 32.495 1.00 12.70 161 GLY A N 1
ATOM 1199 C CA . GLY A 1 161 ? 80.420 -12.820 33.705 1.00 12.93 161 GLY A CA 1
ATOM 1200 C C . GLY A 1 161 ? 80.375 -11.480 34.419 1.00 13.39 161 GLY A C 1
ATOM 1201 O O . GLY A 1 161 ? 81.107 -11.271 35.389 1.00 13.91 161 GLY A O 1
ATOM 1202 N N . GLU A 1 162 ? 79.511 -10.583 33.955 1.00 12.10 162 GLU A N 1
ATOM 1203 C CA . GLU A 1 162 ? 79.373 -9.246 34.529 1.00 12.58 162 GLU A CA 1
ATOM 1204 C C . GLU A 1 162 ? 78.439 -9.259 35.739 1.00 10.96 162 GLU A C 1
ATOM 1205 O O . GLU A 1 162 ? 77.419 -9.941 35.725 1.00 10.86 162 GLU A O 1
ATOM 1211 N N . VAL A 1 163 ? 78.780 -8.505 36.781 1.00 10.67 163 VAL A N 1
ATOM 1212 C CA . VAL A 1 163 ? 77.931 -8.450 37.969 1.00 10.36 163 VAL A CA 1
ATOM 1213 C C . VAL A 1 163 ? 76.669 -7.651 37.654 1.00 10.37 163 VAL A C 1
ATOM 1214 O O . VAL A 1 163 ? 76.742 -6.507 37.198 1.00 9.41 163 VAL A O 1
ATOM 1218 N N . ALA A 1 164 ? 75.511 -8.264 37.886 1.00 9.47 164 ALA A N 1
ATOM 1219 C CA . ALA A 1 164 ? 74.236 -7.601 37.643 1.00 8.96 164 ALA A CA 1
ATOM 1220 C C . ALA A 1 164 ? 73.560 -7.298 38.978 1.00 9.44 164 ALA A C 1
ATOM 1221 O O . ALA A 1 164 ? 73.569 -8.130 39.882 1.00 9.75 164 ALA A O 1
ATOM 1223 N N . ASN A 1 165 ? 73.000 -6.097 39.096 1.00 8.79 165 ASN A N 1
ATOM 1224 C CA . ASN A 1 165 ? 72.279 -5.677 40.296 1.00 9.34 165 ASN A CA 1
ATOM 1225 C C . ASN A 1 165 ? 70.804 -5.762 39.950 1.00 9.16 165 ASN A C 1
ATOM 1226 O O . ASN A 1 165 ? 70.369 -5.187 38.955 1.00 8.81 165 ASN A O 1
ATOM 1231 N N . VAL A 1 166 ? 70.039 -6.470 40.768 1.00 7.68 166 VAL A N 1
ATOM 1232 C CA . VAL A 1 166 ? 68.611 -6.606 40.531 1.00 8.08 166 VAL A CA 1
ATOM 1233 C C . VAL A 1 166 ? 67.813 -5.973 41.654 1.00 8.09 166 VAL A C 1
ATOM 1234 O O . VAL A 1 166 ? 68.207 -6.036 42.816 1.00 6.99 166 VAL A O 1
ATOM 1238 N N . PHE A 1 167 ? 66.698 -5.345 41.295 1.00 7.33 167 PHE A N 1
ATOM 1239 C CA . PHE A 1 167 ? 65.816 -4.738 42.274 1.00 8.60 167 PHE A CA 1
ATOM 1240 C C . PHE A 1 167 ? 64.398 -5.122 41.877 1.00 8.29 167 PHE A C 1
ATOM 1241 O O . PHE A 1 167 ? 64.004 -4.968 40.721 1.00 7.92 167 PHE A O 1
ATOM 1249 N N . ILE A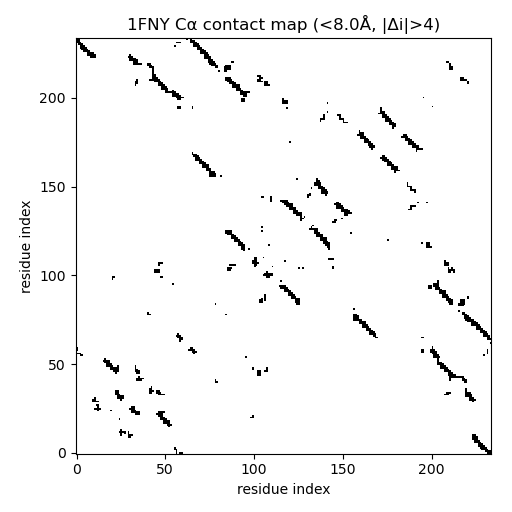 1 168 ? 63.645 -5.639 42.837 1.00 8.43 168 ILE A N 1
ATOM 1250 C CA . ILE A 1 168 ? 62.269 -6.043 42.598 1.00 8.22 168 ILE A CA 1
ATOM 1251 C C . ILE A 1 168 ? 61.416 -5.393 43.672 1.00 8.68 168 ILE A C 1
ATOM 1252 O O . ILE A 1 168 ? 61.765 -5.420 44.851 1.00 9.12 168 ILE A O 1
ATOM 1257 N N . SER A 1 169 ? 60.306 -4.792 43.269 1.00 8.01 169 SER A N 1
ATOM 1258 C CA . SER A 1 169 ? 59.429 -4.167 44.237 1.00 7.43 169 SER A CA 1
ATOM 1259 C C . SER A 1 169 ? 57.992 -4.545 43.935 1.00 7.93 169 SER A C 1
ATOM 1260 O O . SER A 1 169 ? 57.632 -4.783 42.782 1.00 7.06 169 SER A O 1
ATOM 1263 N N . TYR A 1 170 ? 57.180 -4.624 44.982 1.00 7.32 170 TYR A N 1
ATOM 1264 C CA . TYR A 1 170 ? 55.770 -4.932 44.823 1.00 8.20 170 TYR A CA 1
ATOM 1265 C C . TYR A 1 170 ? 54.971 -3.933 45.647 1.00 8.44 170 TYR A C 1
ATOM 1266 O O . TYR A 1 170 ? 55.112 -3.876 46.873 1.00 8.39 170 TYR A O 1
ATOM 1275 N N . GLU A 1 171 ? 54.157 -3.130 44.965 1.00 8.48 171 GLU A N 1
ATOM 1276 C CA . GLU A 1 171 ? 53.317 -2.133 45.628 1.00 10.00 171 GLU A CA 1
ATOM 1277 C C . GLU A 1 171 ? 51.930 -2.760 45.710 1.00 9.98 171 GLU A C 1
ATOM 1278 O O . GLU A 1 171 ? 51.243 -2.889 44.700 1.00 9.36 171 GLU A O 1
ATOM 1284 N N . ALA A 1 172 ? 51.517 -3.152 46.911 1.00 9.88 172 ALA A N 1
ATOM 1285 C CA . ALA A 1 172 ? 50.222 -3.795 47.088 1.00 10.03 172 ALA A CA 1
ATOM 1286 C C . ALA A 1 172 ? 49.026 -2.951 46.648 1.00 10.54 172 ALA A C 1
ATOM 1287 O O . ALA A 1 172 ? 48.090 -3.475 46.034 1.00 9.46 172 ALA A O 1
ATOM 1289 N N . SER A 1 173 ? 49.060 -1.656 46.955 1.00 10.73 173 SER A N 1
ATOM 1290 C CA . SER A 1 173 ? 47.950 -0.762 46.618 1.00 13.18 173 SER A CA 1
ATOM 1291 C C . SER A 1 173 ? 47.590 -0.736 45.132 1.00 13.77 173 SER A C 1
ATOM 1292 O O . SER A 1 173 ? 46.425 -0.539 44.770 1.00 15.00 173 SER A O 1
ATOM 1295 N N . THR A 1 174 ? 48.585 -0.937 44.275 1.00 12.07 174 THR A N 1
ATOM 1296 C CA . THR A 1 174 ? 48.368 -0.934 42.834 1.00 10.98 174 THR A CA 1
ATOM 1297 C C . THR A 1 174 ? 48.627 -2.316 42.232 1.00 10.22 174 THR A C 1
ATOM 1298 O O . THR A 1 174 ? 48.543 -2.491 41.017 1.00 11.49 174 THR A O 1
ATOM 1302 N N . LYS A 1 175 ? 48.931 -3.291 43.087 1.00 9.42 175 LYS A N 1
ATOM 1303 C CA . LYS A 1 175 ? 49.218 -4.658 42.643 1.00 9.62 175 LYS A CA 1
ATOM 1304 C C . LYS A 1 175 ? 50.299 -4.614 41.567 1.00 10.05 175 LYS A C 1
ATOM 1305 O O . LYS A 1 175 ? 50.301 -5.422 40.634 1.00 11.16 175 LYS A O 1
ATOM 1311 N N . SER A 1 176 ? 51.232 -3.681 41.719 1.00 8.73 176 SER A N 1
ATOM 1312 C CA . SER A 1 176 ? 52.285 -3.482 40.728 1.00 8.20 176 SER A CA 1
ATOM 1313 C C . SER A 1 176 ? 53.635 -4.123 41.064 1.00 8.54 176 SER A C 1
ATOM 1314 O O . SER A 1 176 ? 54.275 -3.756 42.046 1.00 7.05 176 SER A O 1
ATOM 1317 N N . LEU A 1 177 ? 54.064 -5.075 40.238 1.00 6.48 177 LEU A N 1
ATOM 1318 C CA . LEU A 1 177 ? 55.345 -5.753 40.435 1.00 7.10 177 LEU A CA 1
ATOM 1319 C C . LEU A 1 177 ? 56.359 -5.213 39.433 1.00 6.30 177 LEU A C 1
ATOM 1320 O O . LEU A 1 177 ? 56.148 -5.301 38.222 1.00 7.51 177 LEU A O 1
ATOM 1325 N N . THR A 1 178 ? 57.456 -4.654 39.938 1.00 5.81 178 THR A N 1
ATOM 1326 C CA . THR A 1 178 ? 58.491 -4.093 39.071 1.00 5.99 178 THR A CA 1
ATOM 1327 C C . THR A 1 178 ? 59.821 -4.817 39.279 1.00 7.13 178 THR A C 1
ATOM 1328 O O . THR A 1 178 ? 60.202 -5.109 40.412 1.00 6.93 178 THR A O 1
ATOM 1332 N N . ALA A 1 179 ? 60.522 -5.103 38.186 1.00 6.43 179 ALA A N 1
ATOM 1333 C CA . ALA A 1 179 ? 61.814 -5.775 38.263 1.00 6.69 179 ALA A CA 1
ATOM 1334 C C . ALA A 1 179 ? 62.806 -5.068 37.359 1.00 7.95 179 ALA A C 1
ATOM 1335 O O . ALA A 1 179 ? 62.496 -4.767 36.207 1.00 7.76 179 ALA A O 1
ATOM 1337 N N . SER A 1 180 ? 63.999 -4.797 37.881 1.00 7.49 180 SER A N 1
ATOM 1338 C CA . SER A 1 180 ? 65.015 -4.128 37.090 1.00 8.71 180 SER A CA 1
ATOM 1339 C C . SER A 1 180 ? 66.360 -4.811 37.244 1.00 7.45 180 SER A C 1
ATOM 1340 O O . SER A 1 180 ? 66.649 -5.435 38.268 1.00 7.76 180 SER A O 1
ATOM 1343 N N . LEU A 1 181 ? 67.169 -4.713 36.197 1.00 7.91 181 LEU A N 1
ATOM 1344 C CA . LEU A 1 181 ? 68.508 -5.276 36.206 1.00 5.94 181 LEU A CA 1
ATOM 1345 C C . LEU A 1 181 ? 69.434 -4.207 35.639 1.00 7.10 181 LEU A C 1
ATOM 1346 O O . LEU A 1 181 ? 69.141 -3.593 34.612 1.00 7.58 181 LEU A O 1
ATOM 1351 N N . VAL A 1 182 ? 70.538 -3.981 36.337 1.00 7.00 182 VAL A N 1
ATOM 1352 C CA . VAL A 1 182 ? 71.533 -3.007 35.928 1.00 8.77 182 VAL A CA 1
ATOM 1353 C C . VAL A 1 182 ? 72.914 -3.640 36.048 1.00 8.05 182 VAL A C 1
ATOM 1354 O O . VAL A 1 182 ? 73.159 -4.469 36.925 1.00 8.34 182 VAL A O 1
ATOM 1358 N N . TYR A 1 183 ? 73.801 -3.264 35.135 1.00 9.31 183 TYR A N 1
ATOM 1359 C CA . TYR A 1 183 ? 75.187 -3.708 35.154 1.00 9.11 183 TYR A CA 1
ATOM 1360 C C . TYR A 1 183 ? 75.914 -2.425 35.542 1.00 9.28 183 TYR A C 1
ATOM 1361 O O . TYR A 1 183 ? 76.199 -1.587 34.690 1.00 9.69 183 TYR A O 1
ATOM 1370 N N . PRO A 1 184 ? 76.206 -2.249 36.840 1.00 10.20 184 PRO A N 1
ATOM 1371 C CA . PRO A 1 184 ? 76.887 -1.053 37.347 1.00 11.71 184 PRO A CA 1
ATOM 1372 C C . PRO A 1 184 ? 78.139 -0.614 36.600 1.00 12.15 184 PRO A C 1
ATOM 1373 O O . PRO A 1 184 ? 78.348 0.581 36.386 1.00 13.36 184 PRO A O 1
ATOM 1377 N N . SER A 1 185 ? 78.981 -1.567 36.220 1.00 13.21 185 SER A N 1
ATOM 1378 C CA . SER A 1 185 ? 80.216 -1.219 35.528 1.00 14.90 185 SER A CA 1
ATOM 1379 C C . SER A 1 185 ? 79.987 -0.760 34.090 1.00 14.93 185 SER A C 1
ATOM 1380 O O . SER A 1 185 ? 80.765 0.033 33.560 1.00 15.46 185 SER A O 1
ATOM 1383 N N . LEU A 1 186 ? 78.902 -1.235 33.483 1.00 13.89 186 LEU A N 1
ATOM 1384 C CA . LEU A 1 186 ? 78.566 -0.921 32.095 1.00 13.44 186 LEU A CA 1
ATOM 1385 C C . LEU A 1 186 ? 77.518 0.174 31.932 1.00 12.89 186 LEU A C 1
ATOM 1386 O O . LEU A 1 186 ? 77.309 0.679 30.830 1.00 12.39 186 LEU A O 1
ATOM 1391 N N . GLU A 1 187 ? 76.850 0.523 33.024 1.00 11.57 187 GLU A N 1
ATOM 1392 C CA . GLU A 1 187 ? 75.818 1.550 33.005 1.00 11.20 187 GLU A CA 1
ATOM 1393 C C . GLU A 1 187 ? 74.650 1.208 32.082 1.00 11.82 187 GLU A C 1
ATOM 1394 O O . GLU A 1 187 ? 73.987 2.096 31.543 1.00 12.60 187 GLU A O 1
ATOM 1400 N N . THR A 1 188 ? 74.405 -0.086 31.893 1.00 9.99 188 THR A N 1
ATOM 1401 C CA . THR A 1 188 ? 73.286 -0.527 31.072 1.00 10.03 188 THR A CA 1
ATOM 1402 C C . THR A 1 188 ? 72.181 -0.924 32.048 1.00 9.55 188 THR A C 1
ATOM 1403 O O . THR A 1 188 ? 72.464 -1.320 33.180 1.00 8.09 188 THR A O 1
ATOM 1407 N N . SER A 1 189 ? 70.929 -0.810 31.619 1.00 8.61 189 SER A N 1
ATOM 1408 C CA . SER A 1 189 ? 69.799 -1.117 32.493 1.00 8.57 189 SER A CA 1
ATOM 1409 C C . SER A 1 189 ? 68.558 -1.623 31.757 1.00 8.68 189 SER A C 1
ATOM 1410 O O . SER A 1 189 ? 68.288 -1.223 30.628 1.00 8.99 189 SER A O 1
ATOM 1413 N N . PHE A 1 190 ? 67.797 -2.492 32.420 1.00 7.09 190 PHE A N 1
ATOM 1414 C CA . PHE A 1 190 ? 66.588 -3.066 31.841 1.00 8.36 190 PHE A CA 1
ATOM 1415 C C . PHE A 1 190 ? 65.499 -3.105 32.897 1.00 8.13 190 PHE A C 1
ATOM 1416 O O . PHE A 1 190 ? 65.792 -3.241 34.081 1.00 8.56 190 PHE A O 1
ATOM 1424 N N . ILE A 1 191 ? 64.245 -2.999 32.475 1.00 7.45 191 ILE A N 1
ATOM 1425 C CA . ILE A 1 191 ? 63.165 -3.003 33.446 1.00 7.17 191 ILE A CA 1
ATOM 1426 C C . ILE A 1 191 ? 61.866 -3.579 32.903 1.00 7.50 191 ILE A C 1
ATOM 1427 O O . ILE A 1 191 ? 61.588 -3.503 31.708 1.00 6.74 191 ILE A O 1
ATOM 1432 N N . ILE A 1 192 ? 61.074 -4.159 33.796 1.00 7.14 192 ILE A N 1
ATOM 1433 C CA . ILE A 1 192 ? 59.798 -4.733 33.416 1.00 7.53 192 ILE A CA 1
ATOM 1434 C C . ILE A 1 192 ? 58.807 -4.510 34.544 1.00 8.27 192 ILE A C 1
ATOM 1435 O O . ILE A 1 192 ? 59.188 -4.439 35.715 1.00 7.46 192 ILE A O 1
ATOM 1440 N N . ASP A 1 193 ? 57.536 -4.377 34.185 1.00 8.10 193 ASP A N 1
ATOM 1441 C CA . ASP A 1 193 ? 56.489 -4.165 35.171 1.00 8.33 193 ASP A CA 1
ATOM 1442 C C . ASP A 1 193 ? 55.222 -4.863 34.730 1.00 9.30 193 ASP A C 1
ATOM 1443 O O . ASP A 1 193 ? 54.936 -4.958 33.541 1.00 10.54 193 ASP A O 1
ATOM 1448 N N . ALA A 1 194 ? 54.468 -5.358 35.699 1.00 10.20 194 ALA A N 1
ATOM 1449 C CA . ALA A 1 194 ? 53.219 -6.033 35.409 1.00 9.88 194 ALA A CA 1
ATOM 1450 C C . ALA A 1 194 ? 52.341 -6.056 36.639 1.00 9.29 194 ALA A C 1
ATOM 1451 O O . ALA A 1 194 ? 52.828 -6.026 37.769 1.00 8.74 194 ALA A O 1
ATOM 1453 N N . ILE A 1 195 ? 51.035 -6.098 36.404 1.00 8.39 195 ILE A N 1
ATOM 1454 C CA . ILE A 1 195 ? 50.078 -6.166 37.484 1.00 7.90 195 ILE A CA 1
ATOM 1455 C C . ILE A 1 195 ? 50.024 -7.626 37.917 1.00 7.96 195 ILE A C 1
ATOM 1456 O O . ILE A 1 195 ? 49.864 -8.521 37.087 1.00 7.84 195 ILE A O 1
ATOM 1461 N N . VAL A 1 196 ? 50.189 -7.860 39.212 1.00 8.43 196 VAL A N 1
ATOM 1462 C CA . VAL A 1 196 ? 50.142 -9.205 39.771 1.00 9.68 196 VAL A CA 1
ATOM 1463 C C . VAL A 1 196 ? 49.315 -9.118 41.045 1.00 10.44 196 VAL A C 1
ATOM 1464 O O . VAL A 1 196 ? 49.657 -8.371 41.956 1.00 10.25 196 VAL A O 1
ATOM 1468 N N . ASP A 1 197 ? 48.212 -9.859 41.096 1.00 11.05 197 ASP A N 1
ATOM 1469 C CA . ASP A 1 197 ? 47.342 -9.855 42.271 1.00 12.98 197 ASP A CA 1
ATOM 1470 C C . ASP A 1 197 ? 47.764 -11.018 43.169 1.00 12.29 197 ASP A C 1
ATOM 1471 O O . ASP A 1 197 ? 47.198 -12.106 43.090 1.00 13.02 197 ASP A O 1
ATOM 1476 N N . VAL A 1 198 ? 48.760 -10.783 44.019 1.00 12.98 198 VAL A N 1
ATOM 1477 C CA . VAL A 1 198 ? 49.280 -11.821 44.904 1.00 12.91 198 VAL A CA 1
ATOM 1478 C C . VAL A 1 198 ? 48.233 -12.435 45.829 1.00 13.31 198 VAL A C 1
ATOM 1479 O O . VAL A 1 198 ? 48.304 -13.618 46.157 1.00 12.65 198 VAL A O 1
ATOM 1483 N N . LYS A 1 199 ? 47.254 -11.636 46.233 1.00 13.93 199 LYS A N 1
ATOM 1484 C CA . LYS A 1 199 ? 46.203 -12.112 47.121 1.00 15.66 199 LYS A CA 1
ATOM 1485 C C . LYS A 1 199 ? 45.360 -13.212 46.471 1.00 15.91 199 LYS A C 1
ATOM 1486 O O . LYS A 1 199 ? 44.852 -14.099 47.159 1.00 15.84 199 LYS A O 1
ATOM 1492 N N . ILE A 1 200 ? 45.210 -13.163 45.152 1.00 15.36 200 ILE A N 1
ATOM 1493 C CA . ILE A 1 200 ? 44.417 -14.178 44.462 1.00 17.51 200 ILE A CA 1
ATOM 1494 C C . ILE A 1 200 ? 45.284 -15.293 43.881 1.00 16.96 200 ILE A C 1
ATOM 1495 O O . ILE A 1 200 ? 44.772 -16.293 43.381 1.00 18.84 200 ILE A O 1
ATOM 1500 N N . VAL A 1 201 ? 46.599 -15.136 43.973 1.00 14.39 201 VAL A N 1
ATOM 1501 C CA . VAL A 1 201 ? 47.517 -16.133 43.432 1.00 14.52 201 VAL A CA 1
ATOM 1502 C C . VAL A 1 201 ? 48.205 -16.997 44.486 1.00 14.06 201 VAL A C 1
ATOM 1503 O O . VAL A 1 201 ? 48.216 -18.225 44.388 1.00 14.17 201 VAL A O 1
ATOM 1507 N N . LEU A 1 202 ? 48.776 -16.351 45.495 1.00 11.84 202 LEU A N 1
ATOM 1508 C CA . LEU A 1 202 ? 49.518 -17.049 46.535 1.00 10.54 202 LEU A CA 1
ATOM 1509 C C . LEU A 1 202 ? 48.783 -17.255 47.852 1.00 11.68 202 LEU A C 1
ATOM 1510 O O . LEU A 1 202 ? 47.785 -16.592 48.139 1.00 11.70 202 LEU A O 1
ATOM 1515 N N . PRO A 1 203 ? 49.262 -18.204 48.671 1.00 12.32 203 PRO A N 1
ATOM 1516 C CA . PRO A 1 203 ? 48.599 -18.423 49.958 1.00 12.00 203 PRO A CA 1
ATOM 1517 C C . PRO A 1 203 ? 49.048 -17.294 50.888 1.00 13.43 203 PRO A C 1
ATOM 1518 O O . PRO A 1 203 ? 49.919 -16.501 50.519 1.00 12.29 203 PRO A O 1
ATOM 1522 N N . GLU A 1 204 ? 48.453 -17.212 52.076 1.00 11.84 204 GLU A N 1
ATOM 1523 C CA . GLU A 1 204 ? 48.798 -16.166 53.036 1.00 12.00 204 GLU A CA 1
ATOM 1524 C C . GLU A 1 204 ? 50.287 -16.093 53.355 1.00 11.71 204 GLU A C 1
ATOM 1525 O O . GLU A 1 204 ? 50.871 -15.008 53.378 1.00 12.42 204 GLU A O 1
ATOM 1531 N N . TRP A 1 205 ? 50.887 -17.250 53.622 1.00 9.80 205 TRP A N 1
ATOM 1532 C CA . TRP A 1 205 ? 52.308 -17.333 53.943 1.00 9.98 205 TRP A CA 1
ATOM 1533 C C . TRP A 1 205 ? 53.070 -17.984 52.797 1.00 10.33 205 TRP A C 1
ATOM 1534 O O . TRP A 1 205 ? 52.614 -18.966 52.221 1.00 10.33 205 TRP A O 1
ATOM 1545 N N . VAL A 1 206 ? 54.235 -17.436 52.470 1.00 10.33 206 VAL A N 1
ATOM 1546 C CA . VAL A 1 206 ? 55.040 -17.981 51.386 1.00 9.70 206 VAL A CA 1
ATOM 1547 C C . VAL A 1 206 ? 56.523 -17.991 51.706 1.00 9.64 206 VAL A C 1
ATOM 1548 O O . VAL A 1 206 ? 57.009 -17.195 52.515 1.00 9.05 206 VAL A O 1
ATOM 1552 N N . ARG A 1 207 ? 57.237 -18.920 51.086 1.00 9.42 207 ARG A N 1
ATOM 1553 C CA . ARG A 1 207 ? 58.677 -18.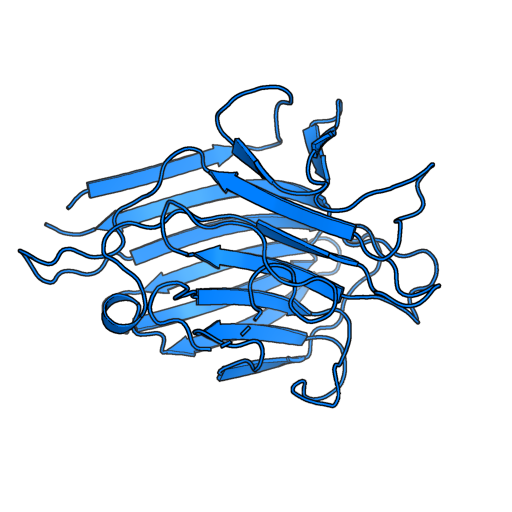962 51.244 1.00 8.24 207 ARG A CA 1
ATOM 1554 C C . ARG A 1 207 ? 59.134 -18.314 49.944 1.00 6.72 207 ARG A C 1
ATOM 1555 O O . ARG A 1 207 ? 58.360 -18.215 48.987 1.00 6.22 207 ARG A O 1
ATOM 1563 N N . PHE A 1 208 ? 60.375 -17.861 49.900 1.00 7.38 208 PHE A N 1
ATOM 1564 C CA . PHE A 1 208 ? 60.850 -17.158 48.722 1.00 6.73 208 PHE A CA 1
ATOM 1565 C C . PHE A 1 208 ? 62.348 -17.282 48.557 1.00 6.43 208 PHE A C 1
ATOM 1566 O O . PHE A 1 208 ? 63.059 -17.592 49.506 1.00 7.53 208 PHE A O 1
ATOM 1574 N N . GLY A 1 209 ? 62.823 -17.016 47.348 1.00 5.43 209 GLY A N 1
ATOM 1575 C CA . GLY A 1 209 ? 64.245 -17.108 47.095 1.00 6.16 209 GLY A CA 1
ATOM 1576 C C . GLY A 1 209 ? 64.598 -17.224 45.627 1.00 6.61 209 GLY A C 1
ATOM 1577 O O . GLY A 1 209 ? 63.938 -16.642 44.767 1.00 6.71 209 GLY A O 1
ATOM 1578 N N . PHE A 1 210 ? 65.636 -18.006 45.353 1.00 6.72 210 PHE A N 1
ATOM 1579 C CA . PHE A 1 210 ? 66.143 -18.187 44.001 1.00 7.46 210 PHE A CA 1
ATOM 1580 C C . PHE A 1 210 ? 66.066 -19.608 43.479 1.00 7.56 210 PHE A C 1
ATOM 1581 O O . PHE A 1 210 ? 66.089 -20.576 44.243 1.00 7.28 210 PHE A O 1
ATOM 1589 N N . SER A 1 211 ? 66.001 -19.716 42.158 1.00 8.51 211 SER A N 1
ATOM 1590 C CA . SER A 1 211 ? 65.978 -21.005 41.487 1.00 8.63 211 SER A CA 1
ATOM 1591 C C . SER A 1 211 ? 66.709 -20.790 40.175 1.00 8.58 211 SER A C 1
ATOM 1592 O O . SER A 1 211 ? 66.647 -19.710 39.583 1.00 8.71 211 SER A O 1
ATOM 1595 N N . ALA A 1 212 ? 67.423 -21.809 39.725 1.00 9.04 212 ALA A N 1
ATOM 1596 C CA . ALA A 1 212 ? 68.148 -21.679 38.480 1.00 9.24 212 ALA A CA 1
ATOM 1597 C C . ALA A 1 212 ? 68.450 -23.046 37.904 1.00 8.79 212 ALA A C 1
ATOM 1598 O O . ALA A 1 212 ? 68.587 -24.032 38.632 1.00 8.73 212 ALA A O 1
ATOM 1600 N N . THR A 1 213 ? 68.536 -23.091 36.582 1.00 9.17 213 THR A N 1
ATOM 1601 C CA . THR A 1 213 ? 68.821 -24.323 35.869 1.00 9.52 213 THR A CA 1
ATOM 1602 C C . THR A 1 213 ? 69.763 -24.049 34.709 1.00 10.38 213 THR A C 1
ATOM 1603 O O . THR A 1 213 ? 69.885 -22.913 34.246 1.00 10.29 213 THR A O 1
ATOM 1607 N N . THR A 1 214 ? 70.440 -25.099 34.255 1.00 11.46 214 THR A N 1
ATOM 1608 C CA . THR A 1 214 ? 71.312 -24.990 33.098 1.00 11.57 214 THR A CA 1
ATOM 1609 C C . THR A 1 214 ? 70.594 -25.796 32.015 1.00 13.76 214 THR A C 1
ATOM 1610 O O . THR A 1 214 ? 69.637 -26.519 32.307 1.00 13.21 214 THR A O 1
ATOM 1614 N N . GLY A 1 215 ? 71.042 -25.662 30.774 1.00 13.15 215 GLY A N 1
ATOM 1615 C CA . GLY A 1 215 ? 70.404 -26.372 29.682 1.00 15.97 215 GLY A CA 1
ATOM 1616 C C . GLY A 1 215 ? 70.464 -27.886 29.755 1.00 17.82 215 GLY A C 1
ATOM 1617 O O . GLY A 1 215 ? 71.282 -28.462 30.474 1.00 17.29 215 GLY A O 1
ATOM 1618 N N . ILE A 1 216 ? 69.585 -28.535 28.999 1.00 21.07 216 ILE A N 1
ATOM 1619 C CA . ILE A 1 216 ? 69.534 -29.992 28.963 1.00 24.86 216 ILE A CA 1
ATOM 1620 C C . ILE A 1 216 ? 70.520 -30.548 27.937 1.00 26.59 216 ILE A C 1
ATOM 1621 O O . ILE A 1 216 ? 71.145 -31.585 28.160 1.00 28.39 216 ILE A O 1
ATOM 1626 N N . ASP A 1 217 ? 70.659 -29.847 26.816 1.00 28.50 217 ASP A N 1
ATOM 1627 C CA . ASP A 1 217 ? 71.561 -30.275 25.750 1.00 28.81 217 ASP A CA 1
ATOM 1628 C C . ASP A 1 217 ? 72.999 -29.835 26.006 1.00 27.90 217 ASP A C 1
ATOM 1629 O O . ASP A 1 217 ? 73.242 -28.803 26.630 1.00 26.76 217 ASP A O 1
ATOM 1634 N N . LYS A 1 218 ? 73.950 -30.622 25.513 1.00 25.53 218 LYS A N 1
ATOM 1635 C CA . LYS A 1 218 ? 75.362 -30.311 25.694 1.00 24.95 218 LYS A CA 1
ATOM 1636 C C . LYS A 1 218 ? 75.702 -28.926 25.150 1.00 22.04 218 LYS A C 1
ATOM 1637 O O . LYS A 1 218 ? 75.181 -28.509 24.114 1.00 20.02 218 LYS A O 1
ATOM 1643 N N . GLY A 1 219 ? 76.573 -28.214 25.861 1.00 19.91 219 GLY A N 1
ATOM 1644 C CA . GLY A 1 219 ? 76.974 -26.888 25.425 1.00 18.99 219 GLY A CA 1
ATOM 1645 C C . GLY A 1 219 ? 76.139 -25.749 25.977 1.00 17.48 219 GLY A C 1
ATOM 1646 O O . GLY A 1 219 ? 76.659 -24.664 26.218 1.00 17.30 219 GLY A O 1
ATOM 1647 N N . TYR A 1 220 ? 74.843 -25.983 26.165 1.00 18.32 220 TYR A N 1
ATOM 1648 C CA . TYR A 1 220 ? 73.947 -24.956 26.691 1.00 16.68 220 TYR A CA 1
ATOM 1649 C C . TYR A 1 220 ? 74.065 -24.886 28.212 1.00 16.35 220 TYR A C 1
ATOM 1650 O O . TYR A 1 220 ? 73.169 -25.319 28.948 1.00 14.47 220 TYR A O 1
ATOM 1659 N N . VAL A 1 221 ? 75.185 -24.329 28.668 1.00 13.42 221 VAL A N 1
ATOM 1660 C CA . VAL A 1 221 ? 75.484 -24.208 30.092 1.00 13.75 221 VAL A CA 1
ATOM 1661 C C . VAL A 1 221 ? 75.912 -22.795 30.497 1.00 12.83 221 VAL A C 1
ATOM 1662 O O . VAL A 1 221 ? 76.339 -21.993 29.663 1.00 13.98 221 VAL A O 1
ATOM 1666 N N . GLN A 1 222 ? 75.808 -22.516 31.793 1.00 11.76 222 GLN A N 1
ATOM 1667 C CA . GLN A 1 222 ? 76.157 -21.217 32.355 1.00 10.17 222 GLN A CA 1
ATOM 1668 C C . GLN A 1 222 ? 76.139 -21.373 33.869 1.00 10.19 222 GLN A C 1
ATOM 1669 O O . GLN A 1 222 ? 75.514 -22.298 34.393 1.00 9.35 222 GLN A O 1
ATOM 1675 N N . THR A 1 223 ? 76.828 -20.484 34.577 1.00 9.37 223 THR A N 1
ATOM 1676 C CA . THR A 1 223 ? 76.795 -20.526 36.034 1.00 9.21 223 THR A CA 1
ATOM 1677 C C . THR A 1 223 ? 75.601 -19.644 36.394 1.00 8.43 223 THR A C 1
ATOM 1678 O O . THR A 1 223 ? 75.149 -18.849 35.576 1.00 8.68 223 THR A O 1
ATOM 1682 N N . ASN A 1 224 ? 75.090 -19.802 37.608 1.00 8.65 224 ASN A N 1
ATOM 1683 C CA . ASN A 1 224 ? 73.970 -19.009 38.099 1.00 8.31 224 ASN A CA 1
ATOM 1684 C C . ASN A 1 224 ? 74.334 -18.736 39.553 1.00 8.81 224 ASN A C 1
ATOM 1685 O O . ASN A 1 224 ? 73.865 -19.424 40.463 1.00 8.88 224 ASN A O 1
ATOM 1690 N N . ASP A 1 225 ? 75.189 -17.737 39.756 1.00 8.13 225 ASP A N 1
ATOM 1691 C CA . ASP A 1 225 ? 75.695 -17.385 41.083 1.00 8.99 225 ASP A CA 1
ATOM 1692 C C . ASP A 1 225 ? 75.127 -16.100 41.679 1.00 9.67 225 ASP A C 1
ATOM 1693 O O . ASP A 1 225 ? 75.210 -15.033 41.067 1.00 11.02 225 ASP A O 1
ATOM 1698 N N . VAL A 1 226 ? 74.573 -16.202 42.884 1.00 8.96 226 VAL A N 1
ATOM 1699 C CA . VAL A 1 226 ? 74.045 -15.030 43.577 1.00 8.30 226 VAL A CA 1
ATOM 1700 C C . VAL A 1 226 ? 75.137 -14.601 44.557 1.00 8.90 226 VAL A C 1
ATOM 1701 O O . VAL A 1 226 ? 75.729 -15.439 45.236 1.00 8.61 226 VAL A O 1
ATOM 1705 N N . LEU A 1 227 ? 75.400 -13.300 44.622 1.00 8.15 227 LEU A N 1
ATOM 1706 C CA . LEU A 1 227 ? 76.470 -12.764 45.462 1.00 8.16 227 LEU A CA 1
ATOM 1707 C C . LEU A 1 227 ? 76.037 -12.045 46.730 1.00 8.09 227 LEU A C 1
ATOM 1708 O O . LEU A 1 227 ? 76.793 -11.986 47.702 1.00 9.80 227 LEU A O 1
ATOM 1713 N N . SER A 1 228 ? 74.836 -11.478 46.715 1.00 7.84 228 SER A N 1
ATOM 1714 C CA . SER A 1 228 ? 74.329 -10.742 47.866 1.00 7.18 228 SER A CA 1
ATOM 1715 C C . SER A 1 228 ? 72.810 -10.713 47.795 1.00 7.71 228 SER A C 1
ATOM 1716 O O . SER A 1 228 ? 72.227 -10.944 46.737 1.00 7.55 228 SER A O 1
ATOM 1719 N N . TRP A 1 229 ? 72.168 -10.413 48.918 1.00 7.93 229 TRP A N 1
ATOM 1720 C CA . TRP A 1 229 ? 70.713 -10.408 48.949 1.00 7.70 229 TRP A CA 1
ATOM 1721 C C . TRP A 1 229 ? 70.134 -9.657 50.140 1.00 7.47 229 TRP A C 1
ATOM 1722 O O . TRP A 1 229 ? 70.535 -9.886 51.276 1.00 8.15 229 TRP A O 1
ATOM 1733 N N . SER A 1 230 ? 69.193 -8.756 49.870 1.00 7.82 230 SER A N 1
ATOM 1734 C CA . SER A 1 230 ? 68.524 -8.012 50.925 1.00 8.20 230 SER A CA 1
ATOM 1735 C C . SER A 1 230 ? 67.035 -8.125 50.622 1.00 7.89 230 SER A C 1
ATOM 1736 O O . SER A 1 230 ? 66.639 -8.296 49.463 1.00 6.73 230 SER A O 1
ATOM 1739 N N . PHE A 1 231 ? 66.215 -8.034 51.661 1.00 6.62 231 PHE A N 1
ATOM 1740 C CA . PHE A 1 231 ? 64.771 -8.188 51.507 1.00 7.17 231 PHE A CA 1
ATOM 1741 C C . PHE A 1 231 ? 64.037 -7.388 52.575 1.00 8.31 231 PHE A C 1
ATOM 1742 O O . PHE A 1 231 ? 64.535 -7.218 53.681 1.00 6.61 231 PHE A O 1
ATOM 1750 N N . GLU A 1 232 ? 62.846 -6.908 52.242 1.00 8.71 232 GLU A N 1
ATOM 1751 C CA . GLU A 1 232 ? 62.052 -6.148 53.191 1.00 9.66 232 GLU A CA 1
ATOM 1752 C C . GLU A 1 232 ? 60.579 -6.223 52.826 1.00 9.83 232 GLU A C 1
ATOM 1753 O O . GLU A 1 232 ? 60.200 -5.930 51.697 1.00 10.18 232 GLU A O 1
ATOM 1759 N N . SER A 1 233 ? 59.754 -6.633 53.781 1.00 7.92 233 SER A N 1
ATOM 1760 C CA . SER A 1 233 ? 58.326 -6.723 53.532 1.00 8.65 233 SER A CA 1
ATOM 1761 C C . SER A 1 233 ? 57.582 -6.105 54.698 1.00 9.83 233 SER A C 1
ATOM 1762 O O . SER A 1 233 ? 58.095 -6.034 55.815 1.00 9.41 233 SER A O 1
ATOM 1765 N N . ASN A 1 234 ? 56.372 -5.640 54.422 1.00 10.77 234 ASN A N 1
ATOM 1766 C CA . ASN A 1 234 ? 55.540 -5.045 55.449 1.00 12.17 234 ASN A CA 1
ATOM 1767 C C . ASN A 1 234 ? 54.093 -5.327 55.115 1.00 12.62 234 ASN A C 1
ATOM 1768 O O . ASN A 1 234 ? 53.622 -4.989 54.030 1.00 9.87 234 ASN A O 1
ATOM 1773 N N . LEU A 1 235 ? 53.402 -5.974 56.044 1.00 11.45 235 LEU A N 1
ATOM 1774 C CA . LEU A 1 235 ? 51.994 -6.284 55.864 1.00 12.94 235 LEU A CA 1
ATOM 1775 C C . LEU A 1 235 ? 51.233 -5.424 56.864 1.00 14.48 235 LEU A C 1
ATOM 1776 O O . LEU A 1 235 ? 51.277 -5.674 58.071 1.00 13.81 235 LEU A O 1
ATOM 1781 N N . PRO A 1 236 ? 50.552 -4.377 56.373 1.00 15.29 236 PRO A N 1
ATOM 1782 C CA . PRO A 1 236 ? 49.768 -3.445 57.189 1.00 17.40 236 PRO A CA 1
ATOM 1783 C C . PRO A 1 236 ? 48.719 -4.143 58.048 1.00 18.13 236 PRO A C 1
ATOM 1784 O O . PRO A 1 236 ? 48.083 -5.097 57.607 1.00 17.36 236 PRO A O 1
ATOM 1788 N N . GLY A 1 237 ? 48.534 -3.656 59.272 1.00 20.64 237 GLY A N 1
ATOM 1789 C CA . GLY A 1 237 ? 47.546 -4.250 60.153 1.00 22.70 237 GLY A CA 1
ATOM 1790 C C . GLY A 1 237 ? 46.186 -3.590 60.006 1.00 24.61 237 GLY A C 1
ATOM 1791 O O . GLY A 1 237 ? 46.099 -2.558 59.309 1.00 25.78 237 GLY A O 1
#

Solvent-accessible surface area: 10014 Å² total; per-residue (Å²): 82,36,89,39,70,26,79,37,114,122,0,50,42,142,96,114,39,18,56,68,17,58,48,11,72,25,31,111,96,3,32,0,28,0,0,50,39,100,146,58,79,5,30,30,115,2,12,0,2,0,2,35,32,42,39,7,20,0,42,17,71,127,64,25,44,30,0,45,5,52,1,40,4,28,2,38,1,78,1,82,68,70,84,30,3,3,7,0,0,0,3,0,4,2,16,54,104,17,114,45,46,53,84,0,17,35,3,0,3,9,185,187,80,171,69,64,36,6,2,2,2,2,0,8,3,66,29,28,66,132,76,13,62,171,40,63,2,0,0,0,0,31,44,48,19,110,16,84,99,44,32,112,7,111,25,42,50,26,47,59,0,54,4,93,1,27,5,92,16,96,75,86,26,3,33,0,22,0,53,2,68,83,76,158,57,78,29,110,4,61,8,132,4,44,2,70,138,22,4,41,53,123,0,54,0,0,0,0,0,0,0,2,82,96,192,29,70,13,0,11,0,25,0,42,24,2,35,5,102,5,83,3,62,85

B-factor: mean 15.48, std 9.31, range [4.74, 53.59]

Foldseek 3Di:
DDKDKDKFQFAPFPDQQKDKAFQWGADNVRKTWAADDDPNATDAQGKIWIWGNFWDFQADPVVRFGKKKKKKFKKAKAAPDLVFADFWKKKKKFAAVDHFEDATLCLRQAHQDLRSWMWMWIFGQDADVVQGDDGTWIFIDTRHSRGPDIDHDDHDHGAMKMKMWIADQVQQKIKIKIARVVVRDIDIDMDRHNCSVGHDRIIIITMMGHFHNDPRHGIIIIIGIMIMIMDTDD

Radius of gyration: 16.52 Å; Cα contacts (8 Å, |Δi|>4): 690; chains: 1; bounding box: 45×32×39 Å

InterPro domains:
  IPR000985 Legume lectin, alpha chain, conserved site [PS00308] (233-242)
  IPR001220 Legume lectin domain [PF00139] (34-265)
  IPR001220 Legume lectin domain [cd06899] (35-266)
  IPR013320 Concanavalin A-like lectin/glucanase domain superfamily [SSF49899] (34-267)
  IPR016363 Legume lectin [PIRSF002690] (14-270)
  IPR019825 Legume lectin, beta chain, Mn/Ca-binding site [PS00307] (153-159)
  IPR050258 Leguminous Lectin [PTHR32401] (18-266)

Sequence (234 aa):
TGSLSFSFPKFAPNQPYLINQGDALVTSTGVLQLTNVVNGVPSSKSLGRALYAAPFQIWDSTTGNVASFVTSFTFIIQAPNPATTADGLAFFLAPVDTQPLDLGGMLGIFKFNKSNQIVAVEFDTFSNGDWDPKGRHLGINVNSIESIKTVPWNWTNGEVANVFISYEASTKSLTASLVYPSLETSFIIDAIVDVKIVLPEWVRFGFSATTGIDKGYVQTNDVLSWSFESNLPG